Protein AF-A0A843DQY9-F1 (afdb_monomer_lite)

Secondary structure (DSSP, 8-state):
-GGGT--HHHHHHHSTTGGG-------TTTT--HHHHHHHHHHHHHTTS---PPPTTEEEEE---TT-TTHHHHHHHHHHHHHHTTPEEEEEETSS--GGGGGGGGG-SEEEE-SGGGHHHHHHHHHHHT--EE-S--BHHHHHHHHHHHHHHHTT--HHHHHHHHHHHHHHHHHHHGGGGGGTT-EEEE---SSTTHHHHHHHHHHHHTPEE-TTSEEEPPPSS--BHHHHHHHHHHHHHHHHT-

pLDDT: mean 92.78, std 7.83, range [55.19, 98.81]

Sequence (246 aa):
PETIGDDTEGVCAAHPASERIVYIPASGFLGGSSQAGENTALVRLSTLAEPKEPIPRTAALIGEKNLESEVEENYAEVCRLLDRLGIKVILRFCRNIEAAEIARLGEAAFFIIRDERVEEAGITIANRFGRPYVSAFPTGLSGCISFLQEAGKACGIPEEGIAKAVFAEEEYQREQLAPFAELAGTSVALGFEPFAGCHAVAREAMERIGISESADGIPVKLPFYLPVGAAGVLKMLYLWRREKRR

Radius of gyration: 21.16 Å; chains: 1; bounding box: 61×28×57 Å

Foldseek 3Di:
DVVVPDPVVVVLCPDPVVVPDQDQDDDPPPPDDPLNSQLSVLLSLLVLADADAADAQEEEEPDQDPPDPCSVVLVVLQQVLSVLLPHYYQYDRPPPDDSNSSNCNNHHQEYEYAEPSNQNSRVVSCVNNVAYYHRHFQFAAVSSLVSLVRSCVSSVHDPVSSVSSSVVSVVVLLVLLVVLLVQAPFEEEEDDDLDPCLVVNVVVSCVSNHYHYDPPGQYAYGDNHRQGHSSRSSVRSVRVVVSVVD

Structure (mmCIF, N/CA/C/O backbone):
data_AF-A0A843DQY9-F1
#
_entry.id   AF-A0A843DQY9-F1
#
loop_
_atom_site.group_PDB
_atom_site.id
_atom_site.type_symbol
_atom_site.label_atom_id
_atom_site.label_alt_id
_atom_site.label_comp_id
_atom_site.label_asym_id
_atom_site.label_entity_id
_atom_site.label_seq_id
_atom_site.pdbx_PDB_ins_code
_atom_site.Cartn_x
_atom_site.Cartn_y
_atom_site.Cartn_z
_atom_site.occupancy
_atom_site.B_iso_or_equiv
_atom_site.auth_seq_id
_atom_site.auth_comp_id
_atom_site.auth_asym_id
_atom_site.auth_atom_id
_atom_site.pdbx_PDB_model_num
ATOM 1 N N . PRO A 1 1 ? 32.421 -7.464 1.762 1.00 62.00 1 PRO A N 1
ATOM 2 C CA . PRO A 1 1 ? 32.976 -7.089 0.439 1.00 62.00 1 PRO A CA 1
ATOM 3 C C . PRO A 1 1 ? 33.704 -5.738 0.481 1.00 62.00 1 PRO A C 1
ATOM 5 O O . PRO A 1 1 ? 34.912 -5.705 0.297 1.00 62.00 1 PRO A O 1
ATOM 8 N N . GLU A 1 2 ? 33.022 -4.644 0.833 1.00 67.00 2 GLU A N 1
ATOM 9 C CA . GLU A 1 2 ? 33.629 -3.300 0.788 1.00 67.00 2 GLU A CA 1
ATOM 10 C C . GLU A 1 2 ? 34.810 -3.115 1.757 1.00 67.00 2 GLU A C 1
ATOM 12 O O . GLU A 1 2 ? 35.832 -2.550 1.385 1.00 67.00 2 GLU A O 1
ATOM 17 N N . THR A 1 3 ? 34.732 -3.653 2.980 1.00 74.88 3 THR A N 1
ATOM 18 C CA . THR A 1 3 ? 35.814 -3.545 3.983 1.00 74.88 3 THR A CA 1
ATOM 19 C C . THR A 1 3 ? 37.098 -4.279 3.580 1.00 74.88 3 THR A C 1
ATOM 21 O O . THR A 1 3 ? 38.167 -3.969 4.094 1.00 74.88 3 THR A O 1
ATOM 24 N N . ILE A 1 4 ? 36.996 -5.257 2.677 1.00 83.31 4 ILE A N 1
ATOM 25 C CA . ILE A 1 4 ? 38.135 -6.036 2.170 1.00 83.31 4 ILE A CA 1
ATOM 26 C C . ILE A 1 4 ? 38.579 -5.584 0.769 1.00 83.31 4 ILE A C 1
ATOM 28 O O . ILE A 1 4 ? 39.545 -6.128 0.245 1.00 83.31 4 ILE A O 1
ATOM 32 N N . GLY A 1 5 ? 37.932 -4.553 0.205 1.00 82.00 5 GLY A N 1
ATOM 33 C CA . GLY A 1 5 ? 38.302 -3.946 -1.076 1.00 82.00 5 GLY A CA 1
ATOM 34 C C . GLY A 1 5 ? 37.791 -4.677 -2.319 1.00 82.00 5 GLY A C 1
ATOM 35 O O . GLY A 1 5 ? 38.305 -4.426 -3.406 1.00 82.00 5 GLY A O 1
ATOM 36 N N . ASP A 1 6 ? 36.803 -5.567 -2.180 1.00 86.88 6 ASP A N 1
ATOM 37 C CA . ASP A 1 6 ? 36.231 -6.280 -3.325 1.00 86.88 6 ASP A CA 1
ATOM 38 C C . ASP A 1 6 ? 35.435 -5.324 -4.223 1.00 86.88 6 ASP A C 1
ATOM 40 O O . ASP A 1 6 ? 34.439 -4.737 -3.791 1.00 86.88 6 ASP A O 1
ATOM 44 N N . ASP A 1 7 ? 35.813 -5.240 -5.499 1.00 88.88 7 ASP A N 1
ATOM 45 C CA . ASP A 1 7 ? 35.023 -4.579 -6.540 1.00 88.88 7 ASP A CA 1
ATOM 46 C C . ASP A 1 7 ? 33.920 -5.519 -7.052 1.00 88.88 7 ASP A C 1
ATOM 48 O O . ASP A 1 7 ? 34.006 -6.128 -8.122 1.00 88.88 7 ASP A O 1
ATOM 52 N N . THR A 1 8 ? 32.871 -5.693 -6.247 1.00 90.12 8 THR A N 1
ATOM 53 C CA . THR A 1 8 ? 31.758 -6.583 -6.603 1.00 90.12 8 THR A CA 1
ATOM 54 C C . THR A 1 8 ? 30.985 -6.098 -7.825 1.00 90.12 8 THR A C 1
ATOM 56 O O . THR A 1 8 ? 30.450 -6.926 -8.561 1.00 90.12 8 THR A O 1
ATOM 59 N N . GLU A 1 9 ? 30.939 -4.786 -8.066 1.00 90.44 9 GLU A N 1
ATOM 60 C CA . GLU A 1 9 ? 30.312 -4.213 -9.260 1.00 90.44 9 GLU A CA 1
ATOM 61 C C . GLU A 1 9 ? 31.090 -4.605 -10.519 1.00 90.44 9 GLU A C 1
ATOM 63 O O . GLU A 1 9 ? 30.509 -5.171 -11.448 1.00 90.44 9 GLU A O 1
ATOM 68 N N . GLY A 1 10 ? 32.411 -4.400 -10.520 1.00 92.31 10 GLY A N 1
ATOM 69 C CA . GLY A 1 10 ? 33.295 -4.796 -11.613 1.00 92.31 10 GLY A CA 1
ATOM 70 C C . GLY A 1 10 ? 33.268 -6.300 -11.881 1.00 92.31 10 GLY A C 1
ATOM 71 O O . GLY A 1 10 ? 33.207 -6.720 -13.038 1.00 92.31 10 GLY A O 1
ATOM 72 N N . VAL A 1 11 ? 33.217 -7.126 -10.829 1.00 93.06 11 VAL A N 1
ATOM 73 C CA . VAL A 1 11 ? 33.070 -8.586 -10.967 1.00 93.06 11 VAL A CA 1
ATOM 74 C C . VAL A 1 11 ? 31.742 -8.953 -11.636 1.00 93.06 11 VAL A C 1
ATOM 76 O O . VAL A 1 11 ? 31.729 -9.790 -12.540 1.00 93.06 11 VAL A O 1
ATOM 79 N N . CYS A 1 12 ? 30.632 -8.323 -11.239 1.00 93.25 12 CYS A N 1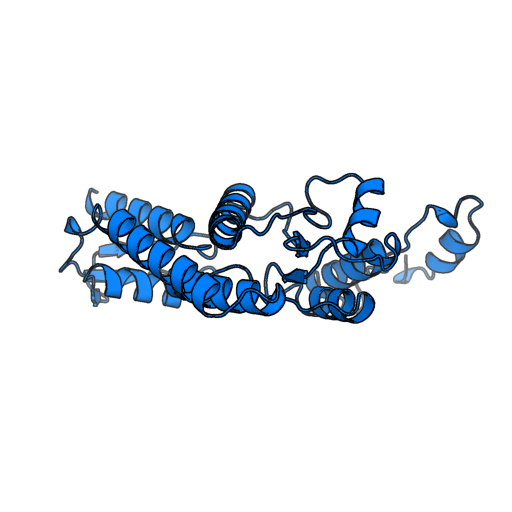
ATOM 80 C CA . CYS A 1 12 ? 29.328 -8.553 -11.867 1.00 93.25 12 CYS A CA 1
ATOM 81 C C . CYS A 1 12 ? 29.324 -8.113 -13.338 1.00 93.25 12 CYS A C 1
ATOM 83 O O . CYS A 1 12 ? 28.828 -8.844 -14.194 1.00 93.25 12 CYS A O 1
ATOM 85 N N . ALA A 1 13 ? 29.908 -6.952 -13.640 1.00 92.25 13 ALA A N 1
ATOM 86 C CA . ALA A 1 13 ? 29.969 -6.400 -14.990 1.00 92.25 13 ALA A CA 1
ATOM 87 C C . ALA A 1 13 ? 30.836 -7.243 -15.943 1.00 92.25 13 ALA A C 1
ATOM 89 O O . ALA A 1 13 ? 30.492 -7.397 -17.115 1.00 92.25 13 ALA A O 1
ATOM 90 N N . ALA A 1 14 ? 31.934 -7.819 -15.443 1.00 94.81 14 ALA A N 1
ATOM 91 C CA . ALA A 1 14 ? 32.834 -8.674 -16.217 1.00 94.81 14 ALA A CA 1
ATOM 92 C C . ALA A 1 14 ? 32.320 -10.115 -16.400 1.00 94.81 14 ALA A C 1
ATOM 94 O O . ALA A 1 14 ? 32.905 -10.886 -17.165 1.00 94.81 14 ALA A O 1
ATOM 95 N N . HIS A 1 15 ? 31.253 -10.509 -15.699 1.00 95.50 15 HIS A N 1
ATOM 96 C CA . HIS A 1 15 ? 30.724 -11.865 -15.780 1.00 95.50 15 HIS A CA 1
ATOM 97 C C . HIS A 1 15 ? 30.098 -12.135 -17.166 1.00 95.50 15 HIS A C 1
ATOM 99 O O . HIS A 1 15 ? 29.358 -11.289 -17.666 1.00 95.50 15 HIS A O 1
ATOM 105 N N . PRO A 1 16 ? 30.279 -13.328 -17.775 1.00 95.19 16 PRO A N 1
ATOM 106 C CA . PRO A 1 16 ? 29.708 -13.657 -19.093 1.00 95.19 16 PRO A CA 1
ATOM 107 C C . PRO A 1 16 ? 28.175 -13.615 -19.205 1.00 95.19 16 PRO A C 1
ATOM 109 O O . PRO A 1 16 ? 27.649 -13.770 -20.299 1.00 95.19 16 PRO A O 1
ATOM 112 N N . ALA A 1 17 ? 27.480 -13.476 -18.076 1.00 92.19 17 ALA A N 1
ATOM 113 C CA . ALA A 1 17 ? 26.023 -13.387 -17.975 1.00 92.19 17 ALA A CA 1
ATOM 114 C C . ALA A 1 17 ? 25.590 -12.075 -17.295 1.00 92.19 17 ALA A C 1
ATOM 116 O O . ALA A 1 17 ? 24.602 -12.054 -16.558 1.00 92.19 17 ALA A O 1
ATOM 117 N N . SER A 1 18 ? 26.385 -11.010 -17.441 1.00 90.62 18 SER A N 1
ATOM 118 C CA . SER A 1 18 ? 26.163 -9.716 -16.786 1.00 90.62 18 SER A CA 1
ATOM 119 C C . SER A 1 18 ? 24.798 -9.109 -17.115 1.00 90.62 18 SER A C 1
ATOM 121 O O . SER A 1 18 ? 24.209 -8.443 -16.271 1.00 90.62 18 SER A O 1
ATOM 123 N N . GLU A 1 19 ? 24.215 -9.437 -18.270 1.00 84.69 19 GLU A N 1
ATOM 124 C CA . GLU A 1 19 ? 22.863 -9.035 -18.667 1.00 84.69 19 GLU A CA 1
ATOM 125 C C . GLU A 1 19 ? 21.745 -9.640 -17.799 1.00 84.69 19 GLU A C 1
ATOM 127 O O . GLU A 1 19 ? 20.602 -9.189 -17.855 1.00 84.69 19 GLU A O 1
ATOM 132 N N . ARG A 1 20 ? 22.059 -10.661 -16.993 1.00 85.25 20 ARG A N 1
ATOM 133 C CA . ARG A 1 20 ? 21.130 -11.322 -16.059 1.00 85.25 20 ARG A CA 1
ATOM 134 C C . ARG A 1 20 ? 21.450 -11.031 -14.596 1.00 85.25 20 ARG A C 1
ATOM 136 O O . ARG A 1 20 ? 20.823 -11.613 -13.712 1.00 85.25 20 ARG A O 1
ATOM 143 N N . ILE A 1 21 ? 22.438 -10.180 -14.331 1.00 90.94 21 ILE A N 1
ATOM 144 C CA . ILE A 1 21 ? 22.909 -9.877 -12.982 1.00 90.94 21 ILE A CA 1
ATOM 145 C C . ILE A 1 21 ? 22.480 -8.460 -12.622 1.00 90.94 21 ILE A C 1
ATOM 147 O O . ILE A 1 21 ? 22.868 -7.490 -13.266 1.00 90.94 21 ILE A O 1
ATOM 151 N N . VAL A 1 22 ? 21.707 -8.337 -11.544 1.00 90.88 22 VAL A N 1
ATOM 152 C CA . VAL A 1 22 ? 21.405 -7.043 -10.930 1.00 90.88 22 VAL A CA 1
ATOM 153 C C . VAL A 1 22 ? 22.312 -6.872 -9.724 1.00 90.88 22 VAL A C 1
ATOM 155 O O . VAL A 1 22 ? 22.144 -7.544 -8.706 1.00 90.88 22 VAL A O 1
ATOM 158 N N . TYR A 1 23 ? 23.277 -5.965 -9.839 1.00 90.94 23 TYR A N 1
ATOM 159 C CA . TYR A 1 23 ? 24.104 -5.568 -8.709 1.00 90.94 23 TYR A CA 1
ATOM 160 C C . TYR A 1 23 ? 23.329 -4.616 -7.789 1.00 90.94 23 TYR A C 1
ATOM 162 O O . TYR A 1 23 ? 22.819 -3.578 -8.222 1.00 90.94 23 TYR A O 1
ATOM 170 N N . ILE A 1 24 ? 23.250 -4.970 -6.506 1.00 89.62 24 ILE A N 1
ATOM 171 C CA . ILE A 1 24 ? 22.621 -4.157 -5.463 1.00 89.62 24 ILE A CA 1
ATOM 172 C C . ILE A 1 24 ? 23.692 -3.846 -4.415 1.00 89.62 24 ILE A C 1
ATOM 174 O O . ILE A 1 24 ? 24.077 -4.747 -3.666 1.00 89.62 24 ILE A O 1
ATOM 178 N N . PRO A 1 25 ? 24.185 -2.598 -4.342 1.00 83.12 25 PRO A N 1
ATOM 179 C CA . PRO A 1 25 ? 25.116 -2.224 -3.293 1.00 83.12 25 PRO A CA 1
ATOM 180 C C . PRO A 1 25 ? 24.375 -2.202 -1.954 1.00 83.12 25 PRO A C 1
ATOM 182 O O . PRO A 1 25 ? 23.362 -1.521 -1.798 1.00 83.12 25 PRO A O 1
ATOM 185 N N . ALA A 1 26 ? 24.869 -2.966 -0.984 1.00 73.75 26 ALA A N 1
ATOM 186 C CA . ALA A 1 26 ? 24.326 -3.001 0.367 1.00 73.75 26 ALA A CA 1
ATOM 187 C C . ALA A 1 26 ? 25.480 -3.088 1.373 1.00 73.75 26 ALA A C 1
ATOM 189 O O . ALA A 1 26 ? 26.018 -4.165 1.638 1.00 73.75 26 ALA A O 1
ATOM 190 N N . SER A 1 27 ? 25.865 -1.942 1.935 1.00 68.69 27 SER A N 1
ATOM 191 C CA . SER A 1 27 ? 26.888 -1.866 2.978 1.00 68.69 27 SER A CA 1
ATOM 192 C C . SER A 1 27 ? 26.249 -1.736 4.350 1.00 68.69 27 SER A C 1
ATOM 194 O O . SER A 1 27 ? 25.629 -0.722 4.663 1.00 68.69 27 SER A O 1
ATOM 196 N N . GLY A 1 28 ? 26.429 -2.750 5.195 1.00 66.38 28 GLY A N 1
ATOM 197 C CA . GLY A 1 28 ? 26.005 -2.689 6.596 1.00 66.38 28 GLY A CA 1
ATOM 198 C C . GLY A 1 28 ? 26.965 -1.914 7.508 1.00 66.38 28 GLY A C 1
ATOM 199 O O . GLY A 1 28 ? 26.638 -1.697 8.670 1.00 66.38 28 GLY A O 1
ATOM 200 N N . PHE A 1 29 ? 28.153 -1.528 7.022 1.00 62.38 29 PHE A N 1
ATOM 201 C CA . PHE A 1 29 ? 29.234 -0.987 7.860 1.00 62.38 29 PHE A CA 1
ATOM 202 C C . PHE A 1 29 ? 29.478 0.519 7.662 1.00 62.38 29 PHE A C 1
ATOM 204 O O . PHE A 1 29 ? 29.857 1.203 8.607 1.00 62.38 29 PHE A O 1
ATOM 211 N N . LEU A 1 30 ? 29.220 1.064 6.467 1.00 55.19 30 LEU A N 1
ATOM 212 C CA . LEU A 1 30 ? 29.473 2.474 6.128 1.00 55.19 30 LEU A CA 1
ATOM 213 C C . LEU A 1 30 ? 28.210 3.354 6.211 1.00 55.19 30 LEU A C 1
ATOM 215 O O . LEU A 1 30 ? 27.944 4.164 5.330 1.00 55.19 30 LEU A O 1
ATOM 219 N N . GLY A 1 31 ? 27.414 3.198 7.274 1.00 56.28 31 GLY A N 1
ATOM 220 C CA . GLY A 1 31 ? 26.280 4.093 7.559 1.00 56.28 31 GLY A CA 1
ATOM 221 C C . GLY A 1 31 ? 25.001 3.840 6.750 1.00 56.28 31 GLY A C 1
ATOM 222 O O . GLY A 1 31 ? 24.059 4.624 6.849 1.00 56.28 31 GLY A O 1
ATOM 223 N N . GLY A 1 32 ? 24.927 2.746 5.987 1.00 61.78 32 GLY A N 1
ATOM 224 C CA . GLY A 1 32 ? 23.693 2.318 5.331 1.00 61.78 32 GLY A CA 1
ATOM 225 C C . GLY A 1 32 ? 22.678 1.796 6.349 1.00 61.78 32 GLY A C 1
ATOM 226 O O . GLY A 1 32 ? 22.937 0.826 7.059 1.00 61.78 32 GLY A O 1
ATOM 227 N N . SER A 1 33 ? 21.505 2.424 6.431 1.00 80.12 33 SER A N 1
ATOM 228 C CA . SER A 1 33 ? 20.383 1.874 7.194 1.00 80.12 33 SER A CA 1
ATOM 229 C C . SER A 1 33 ? 19.727 0.724 6.417 1.00 80.12 33 SER A C 1
ATOM 231 O O . SER A 1 33 ? 19.801 0.663 5.189 1.00 80.12 33 SER A O 1
ATOM 233 N N . SER A 1 34 ? 19.012 -0.170 7.111 1.00 83.25 34 SER A N 1
ATOM 234 C CA . SER A 1 34 ? 18.173 -1.190 6.448 1.00 83.25 34 SER A CA 1
ATOM 235 C C . SER A 1 34 ? 17.207 -0.560 5.434 1.00 83.25 34 SER A C 1
ATOM 237 O O . SER A 1 34 ? 16.945 -1.140 4.388 1.00 83.25 34 SER A O 1
ATOM 239 N N . GLN A 1 35 ? 16.732 0.658 5.711 1.00 87.25 35 GLN A N 1
ATOM 240 C CA . GLN A 1 35 ? 15.884 1.428 4.806 1.00 87.25 35 GLN A CA 1
ATOM 241 C C . GLN A 1 35 ? 16.622 1.840 3.525 1.00 87.25 35 GLN A C 1
ATOM 243 O O . GLN A 1 35 ? 16.071 1.700 2.437 1.00 87.25 35 GLN A O 1
ATOM 248 N N . ALA A 1 36 ? 17.867 2.313 3.623 1.00 87.50 36 ALA A N 1
ATOM 249 C CA . ALA A 1 36 ? 18.664 2.676 2.449 1.00 87.50 36 ALA A CA 1
ATOM 250 C C . ALA A 1 36 ? 18.930 1.458 1.547 1.00 87.50 36 ALA A C 1
ATOM 252 O O . ALA A 1 36 ? 18.840 1.556 0.322 1.00 87.50 36 ALA A O 1
ATOM 253 N N . GLY A 1 37 ? 19.191 0.294 2.153 1.00 89.06 37 GLY A N 1
ATOM 254 C CA . GLY A 1 37 ? 19.335 -0.971 1.428 1.00 89.06 37 GLY A CA 1
ATOM 255 C C . GLY A 1 37 ? 18.055 -1.384 0.694 1.00 89.06 37 GLY A C 1
ATOM 256 O O . GLY A 1 37 ? 18.110 -1.724 -0.485 1.00 89.06 37 GLY A O 1
ATOM 257 N N . GLU A 1 38 ? 16.897 -1.294 1.357 1.00 89.88 38 GLU A N 1
ATOM 258 C CA . GLU A 1 38 ? 15.586 -1.576 0.749 1.00 89.88 38 GLU A CA 1
ATOM 259 C C . GLU A 1 38 ? 15.289 -0.646 -0.437 1.00 89.88 38 GLU A C 1
ATOM 261 O O . GLU A 1 38 ? 14.934 -1.121 -1.517 1.00 89.88 38 GLU A O 1
ATOM 266 N N . ASN A 1 39 ? 15.492 0.666 -0.273 1.00 92.81 39 ASN A N 1
ATOM 267 C CA . ASN A 1 39 ? 15.268 1.634 -1.349 1.00 92.81 39 ASN A CA 1
ATOM 268 C C . ASN A 1 39 ? 16.204 1.381 -2.539 1.00 92.81 39 ASN A C 1
ATOM 270 O O . ASN A 1 39 ? 15.759 1.332 -3.687 1.00 92.81 39 ASN A O 1
ATOM 274 N N . THR A 1 40 ? 17.487 1.133 -2.267 1.00 92.62 40 THR A N 1
ATOM 275 C CA . THR A 1 40 ? 18.479 0.808 -3.302 1.00 92.62 40 THR A CA 1
ATOM 276 C C . THR A 1 40 ? 18.091 -0.456 -4.065 1.00 92.62 40 THR A C 1
ATOM 278 O O . THR A 1 40 ? 18.142 -0.472 -5.296 1.00 92.62 40 THR A O 1
ATOM 281 N N . ALA A 1 41 ? 17.660 -1.505 -3.358 1.00 93.00 41 ALA A N 1
ATOM 282 C CA . ALA A 1 41 ? 17.229 -2.754 -3.972 1.00 93.00 41 ALA A CA 1
ATOM 283 C C . ALA A 1 41 ? 16.019 -2.552 -4.893 1.00 93.00 41 ALA A C 1
ATOM 285 O O . ALA A 1 41 ? 16.048 -3.010 -6.034 1.00 93.00 41 ALA A O 1
ATOM 286 N N . LEU A 1 42 ? 14.991 -1.824 -4.444 1.00 95.50 42 LEU A N 1
ATOM 287 C CA . LEU A 1 42 ? 13.804 -1.528 -5.252 1.00 95.50 42 LEU A CA 1
ATOM 288 C C . LEU A 1 42 ? 14.161 -0.742 -6.521 1.00 95.50 42 LEU A C 1
ATOM 290 O O . LEU A 1 42 ? 13.737 -1.117 -7.616 1.00 95.50 42 LEU A O 1
ATOM 294 N N . VAL A 1 43 ? 14.980 0.308 -6.402 1.00 96.25 43 VAL A N 1
ATOM 295 C CA . VAL A 1 43 ? 15.409 1.114 -7.557 1.00 96.25 43 VAL A CA 1
ATOM 296 C C . VAL A 1 43 ? 16.213 0.268 -8.545 1.00 96.25 43 VAL A C 1
ATOM 298 O O . VAL A 1 43 ? 15.927 0.305 -9.743 1.00 96.25 43 VAL A O 1
ATOM 301 N N . ARG A 1 44 ? 17.171 -0.539 -8.066 1.00 94.69 44 ARG A N 1
ATOM 302 C CA . ARG A 1 44 ? 17.987 -1.419 -8.919 1.00 94.69 44 ARG A CA 1
ATOM 303 C C . ARG A 1 44 ? 17.158 -2.509 -9.587 1.00 94.69 44 ARG A C 1
ATOM 305 O O . ARG A 1 44 ? 17.286 -2.702 -10.786 1.00 94.69 44 ARG A O 1
ATOM 312 N N . LEU A 1 45 ? 16.260 -3.173 -8.866 1.00 95.12 45 LEU A N 1
ATOM 313 C CA . LEU A 1 45 ? 15.377 -4.181 -9.459 1.00 95.12 45 LEU A CA 1
ATOM 314 C C . LEU A 1 45 ? 14.440 -3.573 -10.504 1.00 95.12 45 LEU A C 1
ATOM 316 O O . LEU A 1 45 ? 14.128 -4.230 -11.495 1.00 95.12 45 LEU A O 1
ATO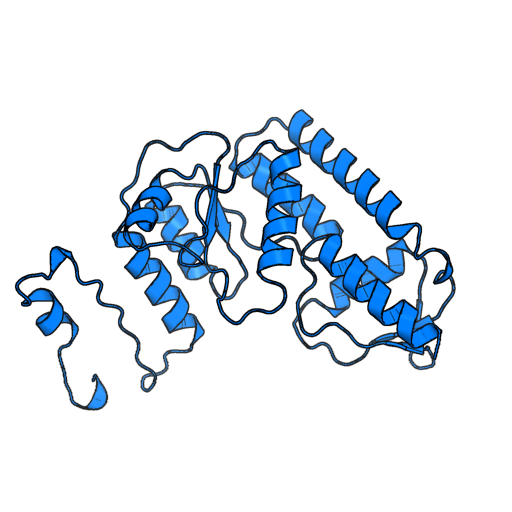M 320 N N . SER A 1 46 ? 14.037 -2.307 -10.339 1.00 95.94 46 SER A N 1
ATOM 321 C CA . SER A 1 46 ? 13.172 -1.647 -11.317 1.00 95.94 46 SER A CA 1
ATOM 322 C C . SER A 1 46 ? 13.824 -1.555 -12.699 1.00 95.94 46 SER A C 1
ATOM 324 O O . SER A 1 46 ? 13.101 -1.500 -13.692 1.00 95.94 46 SER A O 1
ATOM 326 N N . THR A 1 47 ? 15.165 -1.576 -12.804 1.00 93.69 47 THR A N 1
ATOM 327 C CA . THR A 1 47 ? 15.881 -1.491 -14.092 1.00 93.69 47 THR A CA 1
ATOM 328 C C . THR A 1 47 ? 15.663 -2.708 -14.985 1.00 93.69 47 THR A C 1
ATOM 330 O O . THR A 1 47 ? 15.969 -2.640 -16.166 1.00 93.69 47 THR A O 1
ATOM 333 N N . LEU A 1 48 ? 15.085 -3.792 -14.457 1.00 94.00 48 LEU A N 1
ATOM 334 C CA . LEU A 1 48 ? 14.623 -4.941 -15.243 1.00 94.00 48 LEU A CA 1
ATOM 335 C C . LEU A 1 48 ? 13.331 -4.663 -16.031 1.00 94.00 48 LEU A C 1
ATOM 337 O O . LEU A 1 48 ? 12.878 -5.508 -16.802 1.00 94.00 48 LEU A O 1
ATOM 341 N N . ALA A 1 49 ? 12.715 -3.499 -15.829 1.00 95.94 49 ALA A N 1
ATOM 342 C CA . ALA A 1 49 ? 11.543 -3.047 -16.557 1.00 95.94 49 ALA A CA 1
ATOM 343 C C . ALA A 1 49 ? 11.846 -1.781 -17.356 1.00 95.94 49 ALA A C 1
ATOM 345 O O . ALA A 1 49 ? 12.531 -0.881 -16.867 1.00 95.94 49 ALA A O 1
ATOM 346 N N . GLU A 1 50 ? 11.264 -1.693 -18.548 1.00 95.88 50 GLU A N 1
ATOM 347 C CA . GLU A 1 50 ? 11.326 -0.520 -19.422 1.00 95.88 50 GLU A CA 1
ATOM 348 C C . GLU A 1 50 ? 9.983 0.221 -19.440 1.00 95.88 50 GLU A C 1
ATOM 350 O O . GLU A 1 50 ? 8.938 -0.424 -19.275 1.00 95.88 50 GLU A O 1
ATOM 355 N N . PRO A 1 51 ? 9.969 1.552 -19.645 1.00 95.69 51 PRO A N 1
ATOM 356 C CA . PRO A 1 51 ? 8.733 2.293 -19.855 1.00 95.69 51 PRO A CA 1
ATOM 357 C C . PRO A 1 51 ? 7.917 1.722 -21.019 1.00 95.69 51 PRO A C 1
ATOM 359 O O . PRO A 1 51 ? 8.429 1.521 -22.120 1.00 95.69 51 PRO A O 1
ATOM 362 N N . LYS A 1 52 ? 6.629 1.472 -20.771 1.00 95.56 52 LYS A N 1
ATOM 363 C CA . LYS A 1 52 ? 5.656 1.004 -21.763 1.00 95.56 52 LYS A CA 1
ATOM 364 C C . LYS A 1 52 ? 4.429 1.916 -21.756 1.00 95.56 52 LYS A C 1
ATOM 366 O O . LYS A 1 52 ? 4.239 2.741 -20.854 1.00 95.56 52 LYS A O 1
ATOM 371 N N . GLU A 1 53 ? 3.588 1.756 -22.775 1.00 96.50 53 GLU A N 1
ATOM 372 C CA . GLU A 1 53 ? 2.253 2.352 -22.770 1.00 96.50 53 GLU A CA 1
ATOM 373 C C . GLU A 1 53 ? 1.470 1.794 -21.568 1.00 96.50 53 GLU A C 1
ATOM 375 O O . GLU A 1 53 ? 1.454 0.572 -21.373 1.00 96.50 53 GLU A O 1
ATOM 380 N N . PRO A 1 54 ? 0.871 2.651 -20.723 1.00 97.19 54 PRO A N 1
ATOM 381 C CA . PRO A 1 54 ? 0.230 2.195 -19.508 1.00 97.19 54 PRO A CA 1
ATOM 382 C C . PRO A 1 54 ? -1.090 1.517 -19.864 1.00 97.19 54 PRO A C 1
ATOM 384 O O . PRO A 1 54 ? -1.864 2.006 -20.688 1.00 97.19 54 PRO A O 1
ATOM 387 N N . ILE A 1 55 ? -1.404 0.425 -19.182 1.00 97.94 55 ILE A N 1
ATOM 388 C CA . ILE A 1 55 ? -2.730 -0.171 -19.265 1.00 97.94 55 ILE A CA 1
ATOM 389 C C . ILE A 1 55 ? -3.668 0.705 -18.423 1.00 97.94 55 ILE A C 1
ATOM 391 O O . ILE A 1 55 ? -3.448 0.832 -17.213 1.00 97.94 55 ILE A O 1
ATOM 395 N N . PRO A 1 56 ? -4.719 1.316 -19.003 1.00 97.00 56 PRO A N 1
ATOM 396 C CA . PRO A 1 56 ? -5.636 2.158 -18.244 1.00 97.00 56 PRO A CA 1
ATOM 397 C C . PRO A 1 56 ? -6.241 1.410 -17.055 1.00 97.00 56 PRO A C 1
ATOM 399 O O . PRO A 1 56 ? -6.507 0.212 -17.141 1.00 97.00 56 PRO A O 1
ATOM 402 N N . ARG A 1 57 ? -6.511 2.132 -15.961 1.00 97.50 57 ARG A N 1
ATOM 403 C CA . ARG A 1 57 ? -7.100 1.564 -14.735 1.00 97.50 57 ARG A CA 1
ATOM 404 C C . ARG A 1 57 ? -6.271 0.436 -14.121 1.00 97.50 57 ARG A C 1
ATOM 406 O O . ARG A 1 57 ? -6.820 -0.536 -13.604 1.00 97.50 57 ARG A O 1
ATOM 413 N N . THR A 1 58 ? -4.947 0.573 -14.144 1.00 98.62 58 THR A N 1
ATOM 414 C CA . THR A 1 58 ? -4.046 -0.362 -13.467 1.00 98.62 58 THR A CA 1
ATOM 415 C C . THR A 1 58 ? -3.077 0.334 -12.528 1.00 98.62 58 THR A C 1
ATOM 417 O O . THR A 1 58 ? -2.669 1.469 -12.769 1.00 98.62 58 THR A O 1
ATOM 420 N N . ALA A 1 59 ? -2.694 -0.366 -11.465 1.00 98.62 59 ALA A N 1
ATOM 421 C CA . ALA A 1 59 ? -1.690 0.083 -10.513 1.00 98.62 59 ALA A CA 1
ATOM 422 C C . ALA A 1 59 ? -0.641 -1.006 -10.263 1.00 98.62 59 ALA A C 1
ATOM 424 O O . ALA A 1 59 ? -0.933 -2.202 -10.371 1.00 98.62 59 ALA A O 1
ATOM 425 N N . ALA A 1 60 ? 0.561 -0.597 -9.870 1.00 98.44 60 ALA A N 1
ATOM 426 C CA . ALA A 1 60 ? 1.545 -1.486 -9.259 1.00 98.44 60 ALA A CA 1
ATOM 427 C C . ALA A 1 60 ? 1.853 -1.024 -7.829 1.00 98.44 60 ALA A C 1
ATOM 429 O O . ALA A 1 60 ? 1.993 0.173 -7.572 1.00 98.44 60 ALA A O 1
ATOM 430 N N . LEU A 1 61 ? 1.946 -1.979 -6.903 1.00 98.25 61 LEU A N 1
ATOM 431 C CA . LEU A 1 61 ? 2.305 -1.711 -5.509 1.00 98.25 61 LEU A CA 1
ATOM 432 C C . LEU A 1 61 ? 3.820 -1.772 -5.359 1.00 98.25 61 LEU A C 1
ATOM 434 O O . LEU A 1 61 ? 4.444 -2.678 -5.908 1.00 98.25 61 LEU A O 1
ATOM 438 N N . ILE A 1 62 ? 4.405 -0.840 -4.612 1.00 97.50 62 ILE A N 1
ATOM 439 C CA . ILE A 1 62 ? 5.849 -0.756 -4.387 1.00 97.50 62 ILE A CA 1
ATOM 440 C C . ILE A 1 62 ? 6.150 -0.938 -2.901 1.00 97.50 62 ILE A C 1
ATOM 442 O O . ILE A 1 62 ? 5.674 -0.175 -2.061 1.00 97.50 62 ILE A O 1
ATOM 446 N N . GLY A 1 63 ? 7.012 -1.914 -2.603 1.00 92.94 63 GLY A N 1
ATOM 447 C CA . GLY A 1 63 ? 7.665 -2.034 -1.299 1.00 92.94 63 GLY A CA 1
ATOM 448 C C . GLY A 1 63 ? 6.819 -2.677 -0.201 1.00 92.94 63 GLY A C 1
ATOM 449 O O . GLY A 1 63 ? 7.037 -2.398 0.977 1.00 92.94 63 GLY A O 1
ATOM 450 N N . GLU A 1 64 ? 5.881 -3.558 -0.559 1.00 92.62 64 GLU A N 1
ATOM 451 C CA . GLU A 1 64 ? 5.301 -4.483 0.419 1.00 92.62 64 GLU A CA 1
ATOM 452 C C . GLU A 1 64 ? 6.403 -5.364 1.028 1.00 92.62 64 GLU A C 1
ATOM 454 O O . GLU A 1 64 ? 7.251 -5.911 0.320 1.00 92.62 64 GLU A O 1
ATOM 459 N N . LYS A 1 65 ? 6.400 -5.517 2.354 1.00 83.44 65 LYS A N 1
ATOM 460 C CA . LYS A 1 65 ? 7.487 -6.186 3.083 1.00 83.44 65 LYS A CA 1
ATOM 461 C C . LYS A 1 65 ? 7.160 -7.662 3.289 1.00 83.44 65 LYS A C 1
ATOM 463 O O . LYS A 1 65 ? 6.053 -8.015 3.684 1.00 83.44 65 LYS A O 1
ATOM 468 N N . ASN A 1 66 ? 8.129 -8.553 3.066 1.00 79.06 66 ASN A N 1
ATOM 469 C CA . ASN A 1 66 ? 7.899 -10.001 3.191 1.00 79.06 66 ASN A CA 1
ATOM 470 C C . ASN A 1 66 ? 7.602 -10.468 4.625 1.00 79.06 66 ASN A C 1
ATOM 472 O O . ASN A 1 66 ? 6.806 -11.384 4.805 1.00 79.06 66 ASN A O 1
ATOM 476 N N . LEU A 1 67 ? 8.189 -9.806 5.624 1.00 80.50 67 LEU A N 1
ATOM 477 C CA . LEU A 1 67 ? 8.031 -10.123 7.050 1.00 80.50 67 LEU A CA 1
ATOM 478 C C . LEU A 1 67 ? 7.000 -9.232 7.764 1.00 80.50 67 LEU A C 1
ATOM 480 O O . LEU A 1 67 ? 6.968 -9.186 8.991 1.00 80.50 67 LEU A O 1
ATOM 484 N N . GLU A 1 68 ? 6.189 -8.488 7.012 1.00 81.81 68 GLU A N 1
ATOM 485 C CA . GLU A 1 68 ? 5.129 -7.657 7.577 1.00 81.81 68 GLU A CA 1
ATOM 486 C C . GLU A 1 68 ? 3.922 -8.502 8.010 1.00 81.81 68 GLU A C 1
ATOM 488 O O . GLU A 1 68 ? 3.476 -9.404 7.298 1.00 81.81 68 GLU A O 1
ATOM 493 N N . SER A 1 69 ? 3.383 -8.180 9.187 1.00 82.06 69 SER A N 1
ATOM 494 C CA . SER A 1 69 ? 2.111 -8.714 9.672 1.00 82.06 69 SER A CA 1
ATOM 495 C C . SER A 1 69 ? 0.956 -8.232 8.796 1.00 82.06 69 SER A C 1
ATOM 497 O O . SER A 1 69 ? 0.933 -7.072 8.395 1.00 82.06 69 SER A O 1
ATOM 499 N N . GLU A 1 70 ? -0.048 -9.084 8.580 1.00 87.81 70 GLU A N 1
ATOM 500 C CA . GLU A 1 70 ? -1.295 -8.723 7.876 1.00 87.81 70 GLU A CA 1
ATOM 501 C C . GLU A 1 70 ? -1.104 -8.303 6.414 1.00 87.81 70 GLU A C 1
ATOM 503 O O . GLU A 1 70 ? -1.946 -7.641 5.826 1.00 87.81 70 GLU A O 1
ATOM 508 N N . VAL A 1 71 ? 0.028 -8.631 5.805 1.00 91.75 71 VAL A N 1
ATOM 509 C CA . VAL A 1 71 ? 0.370 -8.149 4.465 1.00 91.75 71 VAL A CA 1
ATOM 510 C C . VAL A 1 71 ? -0.605 -8.615 3.373 1.00 91.75 71 VAL A C 1
ATOM 512 O O . VAL A 1 71 ? -0.864 -7.870 2.431 1.00 91.75 71 VAL A O 1
ATOM 515 N N . GLU A 1 72 ? -1.191 -9.810 3.489 1.00 93.81 72 GLU A N 1
ATOM 516 C CA . GLU A 1 72 ? -2.207 -10.273 2.531 1.00 93.81 72 GLU A CA 1
ATOM 517 C C . GLU A 1 72 ? -3.568 -9.619 2.794 1.00 93.81 72 GLU A C 1
ATOM 519 O O . GLU A 1 72 ? -4.276 -9.262 1.855 1.00 93.81 72 GLU A O 1
ATOM 524 N N . GLU A 1 73 ? -3.912 -9.387 4.058 1.00 94.75 73 GLU A N 1
ATOM 525 C CA . GLU A 1 73 ? -5.108 -8.661 4.475 1.00 94.75 73 GLU A CA 1
ATOM 526 C C . GLU A 1 73 ? -5.046 -7.185 4.051 1.00 94.75 73 GLU A C 1
ATOM 528 O O . GLU A 1 73 ? -6.018 -6.651 3.517 1.00 94.75 73 GLU A O 1
ATOM 533 N N . ASN A 1 74 ? -3.886 -6.544 4.208 1.00 95.06 74 ASN A N 1
ATOM 534 C CA . ASN A 1 74 ? -3.619 -5.181 3.756 1.00 95.06 74 ASN A CA 1
ATOM 535 C C . ASN A 1 74 ? -3.748 -5.090 2.231 1.00 95.06 74 ASN A C 1
ATOM 537 O O . ASN A 1 74 ? -4.391 -4.175 1.717 1.00 95.06 74 ASN A O 1
ATOM 541 N N . TYR A 1 75 ? -3.177 -6.055 1.504 1.00 96.69 75 TYR A N 1
ATOM 542 C CA . TYR A 1 75 ? -3.311 -6.138 0.051 1.00 96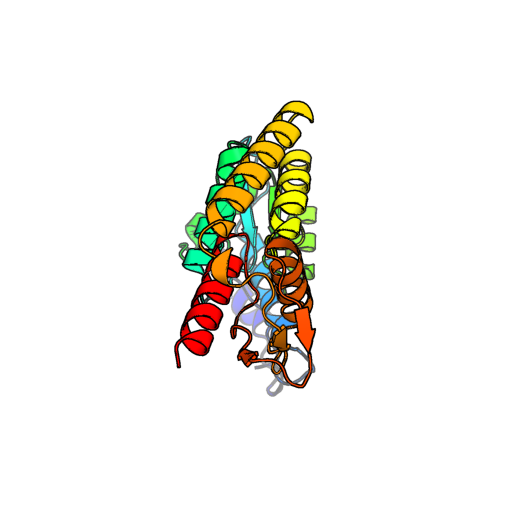.69 75 TYR A CA 1
ATOM 543 C C . TYR A 1 75 ? -4.773 -6.306 -0.385 1.00 96.69 75 TYR A C 1
ATOM 545 O O . TYR A 1 75 ? -5.228 -5.609 -1.297 1.00 96.69 75 TYR A O 1
ATOM 553 N N . ALA A 1 76 ? -5.520 -7.191 0.279 1.00 97.62 76 ALA A N 1
ATOM 554 C CA . ALA A 1 76 ? -6.936 -7.409 0.007 1.00 97.62 76 ALA A CA 1
ATOM 555 C C . ALA A 1 76 ? -7.765 -6.139 0.251 1.00 97.62 76 ALA A C 1
ATOM 557 O O . ALA A 1 76 ? -8.628 -5.811 -0.563 1.00 97.62 76 ALA A O 1
ATOM 558 N N . GLU A 1 77 ? -7.476 -5.390 1.317 1.00 98.31 77 GLU A N 1
ATOM 559 C CA . GLU A 1 77 ? -8.159 -4.129 1.617 1.00 98.31 77 GLU A CA 1
ATOM 560 C C . GLU A 1 77 ? -7.844 -3.038 0.584 1.00 98.31 77 GLU A C 1
ATOM 562 O O . GLU A 1 77 ? -8.752 -2.353 0.107 1.00 98.31 77 GLU A O 1
ATOM 567 N N . VAL A 1 78 ? -6.579 -2.913 0.167 1.00 98.50 78 VAL A N 1
ATOM 568 C CA . VAL A 1 78 ? -6.184 -1.999 -0.916 1.00 98.50 78 VAL A CA 1
ATOM 569 C C . VAL A 1 78 ? -6.906 -2.360 -2.213 1.00 98.50 78 VAL A C 1
ATOM 571 O O . VAL A 1 78 ? -7.468 -1.483 -2.867 1.00 98.50 78 VAL A O 1
ATOM 574 N N . CYS A 1 79 ? -6.954 -3.645 -2.569 1.00 98.62 79 CYS A N 1
ATOM 575 C CA . CYS A 1 79 ? -7.669 -4.107 -3.755 1.00 98.62 79 CYS A CA 1
ATOM 576 C C . CYS A 1 79 ? -9.175 -3.828 -3.663 1.00 98.62 79 CYS A C 1
ATOM 578 O O . CYS A 1 79 ? -9.736 -3.293 -4.613 1.00 98.62 79 CYS A O 1
ATOM 580 N N . ARG A 1 80 ? -9.815 -4.069 -2.510 1.00 98.62 80 ARG A N 1
ATOM 581 C CA . ARG A 1 80 ? -11.238 -3.762 -2.288 1.00 98.62 80 ARG A CA 1
ATOM 582 C C . ARG A 1 80 ? -11.552 -2.283 -2.523 1.00 98.62 80 ARG A C 1
ATOM 584 O O . ARG A 1 80 ? -12.583 -1.958 -3.112 1.00 98.62 80 ARG A O 1
ATOM 591 N N . LEU A 1 81 ? -10.684 -1.382 -2.061 1.00 98.75 81 LEU A N 1
ATOM 592 C CA . LEU A 1 81 ? -10.838 0.057 -2.286 1.00 98.75 81 LEU A CA 1
ATOM 593 C C . LEU A 1 81 ? -10.652 0.409 -3.768 1.00 98.75 81 LEU A C 1
ATOM 595 O O . LEU A 1 81 ? -11.492 1.098 -4.347 1.00 98.75 81 LEU A O 1
ATOM 599 N N . LEU A 1 82 ? -9.601 -0.104 -4.408 1.00 98.75 82 LEU A N 1
ATOM 600 C CA . LEU A 1 82 ? -9.336 0.122 -5.833 1.00 98.75 82 LEU A CA 1
ATOM 601 C C . LEU A 1 82 ? -10.443 -0.438 -6.742 1.00 98.75 82 LEU A C 1
ATOM 603 O O . LEU A 1 82 ? -10.787 0.194 -7.744 1.00 98.75 82 LEU A O 1
ATOM 607 N N . ASP A 1 83 ? -11.071 -1.551 -6.366 1.00 98.56 83 ASP A N 1
ATOM 608 C CA . ASP A 1 83 ? -12.198 -2.146 -7.090 1.00 98.56 83 ASP A CA 1
ATOM 609 C C . ASP A 1 83 ? -13.405 -1.197 -7.155 1.00 98.56 83 ASP A C 1
ATOM 611 O O . ASP A 1 83 ? -14.104 -1.162 -8.171 1.00 98.56 83 ASP A O 1
ATOM 615 N N . ARG A 1 84 ? -13.617 -0.337 -6.143 1.00 98.31 84 ARG A N 1
ATOM 616 C CA . ARG A 1 84 ? -14.669 0.705 -6.182 1.00 98.31 84 ARG A CA 1
ATOM 617 C C . ARG A 1 84 ? -14.446 1.732 -7.289 1.00 98.31 84 ARG A C 1
ATOM 619 O O . ARG A 1 84 ? -15.400 2.322 -7.790 1.00 98.31 84 ARG A O 1
ATOM 626 N N . LEU A 1 85 ? -13.187 1.937 -7.660 1.00 98.50 85 LEU A N 1
ATOM 627 C CA . LEU A 1 85 ? -12.755 2.804 -8.752 1.00 98.50 85 LEU A CA 1
ATOM 628 C C . LEU A 1 85 ? -12.598 2.027 -10.073 1.00 98.50 85 LEU A C 1
ATOM 630 O O . LEU A 1 85 ? -12.350 2.625 -11.124 1.00 98.50 85 LEU A O 1
ATOM 634 N N . GLY A 1 86 ? -12.762 0.700 -10.045 1.00 98.31 86 GLY A N 1
ATOM 635 C CA . GLY A 1 86 ? -12.503 -0.193 -11.169 1.00 98.31 86 GLY A CA 1
ATOM 636 C C . GLY A 1 86 ? -11.028 -0.228 -11.568 1.00 98.31 86 GLY A C 1
ATOM 637 O O . GLY A 1 86 ? -10.742 -0.314 -12.761 1.00 98.31 86 GLY A O 1
ATOM 638 N N . ILE A 1 87 ? -10.114 -0.083 -10.603 1.00 98.75 87 ILE A N 1
ATOM 639 C CA . ILE A 1 87 ? -8.660 -0.122 -10.797 1.00 98.75 87 ILE A CA 1
ATOM 640 C C . ILE A 1 87 ? -8.140 -1.505 -10.406 1.00 98.75 87 ILE A C 1
ATOM 642 O O . ILE A 1 87 ? -8.415 -1.986 -9.313 1.00 98.75 87 ILE A O 1
ATOM 646 N N . LYS A 1 88 ? -7.327 -2.121 -11.267 1.00 98.56 88 LYS A N 1
ATOM 647 C CA . LYS A 1 88 ? -6.715 -3.429 -11.012 1.00 98.56 88 LYS A CA 1
ATOM 648 C C . LYS A 1 88 ? -5.247 -3.301 -10.611 1.00 98.56 88 LYS A C 1
ATOM 650 O O . LYS A 1 88 ? -4.458 -2.688 -11.327 1.00 98.56 88 LYS A O 1
ATOM 655 N N . VAL A 1 89 ? -4.836 -3.973 -9.538 1.00 98.38 89 VAL A N 1
ATOM 656 C CA . VAL A 1 89 ? -3.405 -4.165 -9.259 1.00 98.38 89 VAL A CA 1
ATOM 657 C C . VAL A 1 89 ? -2.843 -5.227 -10.203 1.00 98.38 89 VAL A C 1
ATOM 659 O O . VAL A 1 89 ? -3.325 -6.359 -10.230 1.00 98.38 89 VAL A O 1
ATOM 662 N N . ILE A 1 90 ? -1.829 -4.868 -10.990 1.00 97.62 90 ILE A N 1
ATOM 663 C CA . ILE A 1 90 ? -1.213 -5.776 -11.970 1.00 97.62 90 ILE A CA 1
ATOM 664 C C . ILE A 1 90 ? 0.103 -6.384 -11.492 1.00 97.62 90 ILE A C 1
ATOM 666 O O . ILE A 1 90 ? 0.499 -7.420 -12.025 1.00 97.62 90 ILE A O 1
ATOM 670 N N . LEU A 1 91 ? 0.754 -5.760 -10.509 1.00 97.88 91 LEU A N 1
ATOM 671 C CA . LEU A 1 91 ? 2.037 -6.193 -9.971 1.00 97.88 91 LEU A CA 1
ATOM 672 C C . LEU A 1 91 ? 2.178 -5.767 -8.505 1.00 97.88 91 LEU A C 1
ATOM 674 O O . LEU A 1 91 ? 1.900 -4.619 -8.157 1.00 97.88 91 LEU A O 1
ATOM 678 N N . ARG A 1 92 ? 2.661 -6.685 -7.669 1.00 97.19 92 ARG A N 1
ATOM 679 C CA . ARG A 1 92 ? 3.144 -6.413 -6.310 1.00 97.19 92 ARG A CA 1
ATOM 680 C C . ARG A 1 92 ? 4.665 -6.415 -6.370 1.00 97.19 92 ARG A C 1
ATOM 682 O O . ARG A 1 92 ? 5.299 -7.466 -6.311 1.00 97.19 92 ARG A O 1
ATOM 689 N N . PHE A 1 93 ? 5.259 -5.259 -6.647 1.00 96.81 93 PHE A N 1
ATOM 690 C CA . PHE A 1 93 ? 6.671 -5.178 -7.000 1.00 96.81 93 PHE A CA 1
ATOM 691 C C . PHE A 1 93 ? 7.547 -5.704 -5.852 1.00 96.81 93 PHE A C 1
ATOM 693 O O . PHE A 1 93 ? 7.574 -5.136 -4.761 1.00 96.81 93 PHE A O 1
ATOM 700 N N . CYS A 1 94 ? 8.254 -6.801 -6.145 1.00 90.12 94 CYS A N 1
ATOM 701 C CA . CYS A 1 94 ? 9.108 -7.595 -5.253 1.00 90.12 94 CYS A CA 1
ATOM 702 C C . CYS A 1 94 ? 8.396 -8.450 -4.184 1.00 90.12 94 CYS A C 1
ATOM 704 O O . CYS A 1 94 ? 9.059 -8.946 -3.271 1.00 90.12 94 CYS A O 1
ATOM 706 N N . ARG A 1 95 ? 7.086 -8.701 -4.317 1.00 92.69 95 ARG A N 1
ATOM 707 C CA . ARG A 1 95 ? 6.343 -9.613 -3.435 1.00 92.69 95 ARG A CA 1
ATOM 708 C C . ARG A 1 95 ? 5.508 -10.614 -4.228 1.00 92.69 95 ARG A C 1
ATOM 710 O O . ARG A 1 95 ? 4.632 -10.216 -4.982 1.00 92.69 95 ARG A O 1
ATOM 717 N N . ASN A 1 96 ? 5.727 -11.910 -3.993 1.00 89.88 96 ASN A N 1
ATOM 718 C CA . ASN A 1 96 ? 5.009 -13.005 -4.663 1.00 89.88 96 ASN A CA 1
ATOM 719 C C . ASN A 1 96 ? 5.037 -12.903 -6.201 1.00 89.88 96 ASN A C 1
ATOM 721 O O . ASN A 1 96 ? 4.035 -13.185 -6.852 1.00 89.88 96 ASN A O 1
ATOM 725 N N . ILE A 1 97 ? 6.175 -12.482 -6.760 1.00 92.38 97 ILE A N 1
ATOM 726 C CA . ILE A 1 97 ? 6.391 -12.375 -8.206 1.00 92.38 97 ILE A CA 1
ATOM 727 C C . ILE A 1 97 ? 7.682 -13.075 -8.617 1.00 92.38 97 ILE A C 1
ATOM 729 O O . ILE A 1 97 ? 8.652 -13.122 -7.855 1.00 92.38 97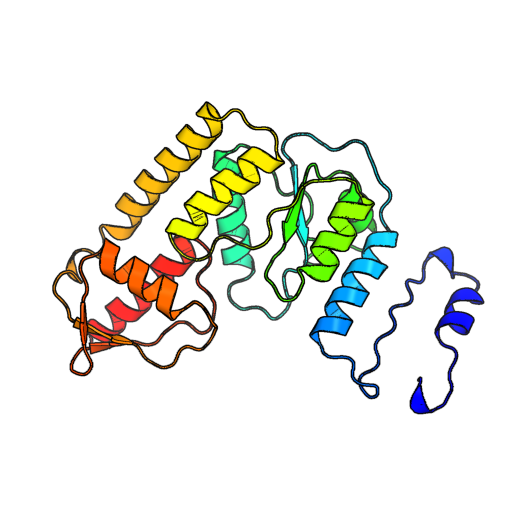 ILE A O 1
ATOM 733 N N . GLU A 1 98 ? 7.714 -13.564 -9.848 1.00 93.12 98 GLU A N 1
ATOM 734 C CA . GLU A 1 98 ? 8.942 -13.999 -10.503 1.00 93.12 98 GLU A CA 1
ATOM 735 C C . GLU A 1 98 ? 9.723 -12.803 -11.070 1.00 93.12 98 GLU A C 1
ATOM 737 O O . GLU A 1 98 ? 9.164 -11.752 -11.388 1.00 93.12 98 GLU A O 1
ATOM 742 N N . ALA A 1 99 ? 11.035 -12.965 -11.268 1.00 90.69 99 ALA A N 1
ATOM 743 C CA . ALA A 1 99 ? 11.880 -11.904 -11.826 1.00 90.69 99 ALA A CA 1
ATOM 744 C C . ALA A 1 99 ? 11.404 -11.433 -13.214 1.00 90.69 99 ALA A C 1
ATOM 746 O O . ALA A 1 99 ? 11.460 -10.243 -13.516 1.00 90.69 99 ALA A O 1
ATOM 747 N N . ALA A 1 100 ? 10.883 -12.346 -14.042 1.00 92.19 100 ALA A N 1
ATOM 748 C CA . ALA A 1 100 ? 10.345 -12.013 -15.361 1.00 92.19 100 ALA A CA 1
ATOM 749 C C . ALA A 1 100 ? 9.103 -11.106 -15.288 1.00 92.19 100 ALA A C 1
ATOM 751 O O . ALA A 1 100 ? 8.864 -10.306 -16.194 1.00 92.19 100 ALA A O 1
ATOM 752 N N . GLU A 1 101 ? 8.329 -11.181 -14.203 1.00 95.81 101 GLU A N 1
ATOM 753 C CA . GLU A 1 101 ? 7.136 -10.354 -14.016 1.00 95.81 101 GLU A CA 1
ATOM 754 C C . GLU A 1 101 ? 7.473 -8.899 -13.684 1.00 95.81 101 GLU A C 1
ATOM 756 O O . GLU A 1 101 ? 6.631 -8.025 -13.889 1.00 95.81 101 GLU A O 1
ATOM 761 N N . ILE A 1 102 ? 8.706 -8.602 -13.251 1.00 96.12 102 ILE A N 1
ATOM 762 C CA . ILE A 1 102 ? 9.155 -7.226 -12.997 1.00 96.12 102 ILE A CA 1
ATOM 763 C C . ILE A 1 102 ? 8.982 -6.362 -14.249 1.00 96.12 102 ILE A C 1
ATOM 765 O O . ILE A 1 102 ? 8.587 -5.206 -14.132 1.00 96.12 102 ILE A O 1
ATOM 769 N N . ALA A 1 103 ? 9.148 -6.926 -15.449 1.00 94.69 103 ALA A N 1
ATOM 770 C CA . ALA A 1 103 ? 8.945 -6.219 -16.714 1.00 94.69 103 ALA A CA 1
ATOM 771 C C . ALA A 1 103 ? 7.524 -5.634 -16.894 1.00 94.69 103 ALA A C 1
ATOM 773 O O . ALA A 1 103 ? 7.317 -4.785 -17.768 1.00 94.69 103 ALA A O 1
ATOM 774 N N . ARG A 1 104 ? 6.543 -6.071 -16.091 1.00 96.56 104 ARG A N 1
ATOM 775 C CA . ARG A 1 104 ? 5.172 -5.532 -16.060 1.00 96.56 104 ARG A CA 1
ATOM 776 C C . ARG A 1 104 ? 5.059 -4.231 -15.265 1.00 96.56 104 ARG A C 1
ATOM 778 O O . ARG A 1 104 ? 4.037 -3.561 -15.348 1.00 96.56 104 ARG A O 1
ATOM 785 N N . LEU A 1 105 ? 6.102 -3.832 -14.533 1.00 97.56 105 LEU A N 1
ATOM 786 C CA . LEU A 1 105 ? 6.134 -2.570 -13.791 1.00 97.56 105 LEU A CA 1
ATOM 787 C C . LEU A 1 105 ? 5.883 -1.368 -14.717 1.00 97.56 105 LEU A C 1
ATOM 789 O O . LEU A 1 105 ? 5.147 -0.459 -14.349 1.00 97.56 105 LEU A O 1
ATOM 793 N N . GLY A 1 106 ? 6.418 -1.407 -15.943 1.00 97.12 106 GLY A N 1
ATOM 794 C CA . GLY A 1 106 ? 6.219 -0.357 -16.947 1.00 97.12 106 GLY A CA 1
ATOM 795 C C . GLY A 1 106 ? 4.812 -0.282 -17.549 1.00 97.12 106 GLY A C 1
ATOM 796 O O . GLY A 1 106 ? 4.517 0.687 -18.240 1.00 97.12 106 GLY A O 1
ATOM 797 N N . GLU A 1 107 ? 3.952 -1.275 -17.299 1.00 97.62 107 GLU A N 1
ATOM 798 C CA . GLU A 1 107 ? 2.567 -1.331 -17.799 1.00 97.62 107 GLU A CA 1
ATOM 799 C C . GLU A 1 107 ? 1.574 -0.658 -16.841 1.00 97.62 107 GLU A C 1
ATOM 801 O O . GLU A 1 107 ? 0.420 -0.444 -17.209 1.00 97.62 107 GLU A O 1
ATOM 806 N N . ALA A 1 108 ? 1.989 -0.328 -15.613 1.00 98.25 108 ALA A N 1
ATOM 807 C CA . ALA A 1 108 ? 1.113 0.284 -14.622 1.00 98.25 108 ALA A CA 1
ATOM 808 C C . ALA A 1 108 ? 0.787 1.740 -14.990 1.00 98.25 108 ALA A C 1
ATOM 810 O O . ALA A 1 108 ? 1.672 2.512 -15.367 1.00 98.25 108 ALA A O 1
ATOM 811 N N . ALA A 1 109 ? -0.479 2.141 -14.841 1.00 98.25 109 ALA A N 1
ATOM 812 C CA . ALA A 1 109 ? -0.872 3.534 -15.062 1.00 98.25 109 ALA A CA 1
ATOM 813 C C . ALA A 1 109 ? -0.396 4.468 -13.942 1.00 98.25 109 ALA A C 1
ATOM 815 O O . ALA A 1 109 ? -0.113 5.637 -14.201 1.00 98.25 109 ALA A O 1
ATOM 816 N N . PHE A 1 110 ? -0.292 3.958 -12.715 1.00 98.69 110 PHE A N 1
ATOM 817 C CA . PHE A 1 110 ? 0.251 4.677 -11.566 1.00 98.69 110 PHE A CA 1
ATOM 818 C C . PHE A 1 110 ? 0.810 3.705 -10.521 1.00 98.69 110 PHE A C 1
ATOM 820 O O . PHE A 1 110 ? 0.594 2.490 -10.597 1.00 98.69 110 PHE A O 1
ATOM 827 N N . PHE A 1 111 ? 1.526 4.244 -9.538 1.00 98.69 111 PHE A N 1
ATOM 828 C CA . PHE A 1 111 ? 2.129 3.458 -8.462 1.00 98.69 111 PHE A CA 1
ATOM 829 C C . PHE A 1 111 ? 1.470 3.730 -7.114 1.00 98.69 111 PHE A C 1
ATOM 831 O O . PHE A 1 111 ? 0.994 4.830 -6.848 1.00 98.69 111 PHE A O 1
ATOM 838 N N . ILE A 1 112 ? 1.465 2.730 -6.241 1.00 98.62 112 ILE A N 1
ATOM 839 C CA . ILE A 1 112 ? 1.043 2.884 -4.848 1.00 98.62 112 ILE A CA 1
ATOM 840 C C . ILE A 1 112 ? 2.211 2.456 -3.975 1.00 98.62 112 ILE A C 1
ATOM 842 O O . ILE A 1 112 ? 2.649 1.306 -4.017 1.00 98.62 112 ILE A O 1
ATOM 846 N N . ILE A 1 113 ? 2.725 3.398 -3.204 1.00 97.94 113 ILE A N 1
ATOM 847 C CA . ILE A 1 113 ? 3.838 3.193 -2.289 1.00 97.94 113 ILE A CA 1
ATOM 848 C C . ILE A 1 113 ? 3.279 2.606 -0.989 1.00 97.94 113 ILE A C 1
ATOM 850 O O . ILE A 1 113 ? 2.213 3.008 -0.523 1.00 97.94 113 ILE A O 1
ATOM 854 N N . ARG A 1 114 ? 3.967 1.613 -0.415 1.00 95.25 114 ARG A N 1
ATOM 855 C CA . ARG A 1 114 ? 3.508 0.941 0.809 1.00 95.25 114 ARG A CA 1
ATOM 856 C C . ARG A 1 114 ? 3.450 1.888 2.010 1.00 95.25 114 ARG A C 1
ATOM 858 O O . ARG A 1 114 ? 2.417 1.936 2.682 1.00 95.25 114 ARG A O 1
ATOM 865 N N . ASP A 1 115 ? 4.557 2.565 2.306 1.00 92.81 115 ASP A N 1
ATOM 866 C CA . ASP A 1 115 ? 4.722 3.493 3.429 1.00 92.81 115 ASP A CA 1
ATOM 867 C C . ASP A 1 115 ? 5.965 4.388 3.246 1.00 92.81 115 ASP A C 1
ATOM 869 O O . ASP A 1 115 ? 6.765 4.180 2.330 1.00 92.81 115 ASP A O 1
ATOM 873 N N . GLU A 1 116 ? 6.138 5.356 4.154 1.00 91.50 116 GLU A N 1
ATOM 874 C CA . GLU A 1 116 ? 7.236 6.340 4.179 1.00 91.50 116 GLU A CA 1
ATOM 875 C C . GLU A 1 116 ? 8.637 5.718 4.065 1.00 91.50 116 GLU A C 1
ATOM 877 O O . GLU A 1 116 ? 9.575 6.341 3.569 1.00 91.50 116 GLU A O 1
ATOM 882 N N . ARG A 1 117 ? 8.808 4.458 4.487 1.00 90.44 117 ARG A N 1
ATOM 883 C CA . ARG A 1 117 ? 10.119 3.809 4.485 1.00 90.44 117 ARG A CA 1
ATOM 884 C C . ARG A 1 117 ? 10.648 3.604 3.069 1.00 90.44 117 ARG A C 1
ATOM 886 O O . ARG A 1 117 ? 11.858 3.671 2.859 1.00 90.44 117 ARG A O 1
ATOM 893 N N . VAL A 1 118 ? 9.757 3.342 2.118 1.00 93.44 118 VAL A N 1
ATOM 894 C CA . VAL A 1 118 ? 10.078 3.055 0.709 1.00 93.44 118 VAL A CA 1
ATOM 895 C C . VAL A 1 118 ? 9.674 4.198 -0.225 1.00 93.44 118 VAL A C 1
ATOM 897 O O . VAL A 1 118 ? 9.671 4.030 -1.446 1.00 93.44 118 VAL A O 1
ATOM 900 N N . GLU A 1 119 ? 9.320 5.357 0.332 1.00 94.62 119 GLU A N 1
ATOM 901 C CA . GLU A 1 119 ? 8.833 6.501 -0.437 1.00 94.62 119 GLU A CA 1
ATOM 902 C C . GLU A 1 119 ? 9.883 7.023 -1.420 1.00 94.62 119 GLU A C 1
ATOM 904 O O . GLU A 1 119 ? 9.566 7.249 -2.585 1.00 94.62 119 GLU A O 1
ATOM 909 N N . GLU A 1 120 ? 11.147 7.119 -1.003 1.00 95.62 120 GLU A N 1
ATOM 910 C CA . GLU A 1 120 ? 12.242 7.573 -1.867 1.00 95.62 120 GLU A CA 1
ATOM 911 C C . GLU A 1 120 ? 12.375 6.705 -3.131 1.00 95.62 120 GLU A C 1
ATOM 913 O O . GLU A 1 120 ? 12.417 7.221 -4.256 1.00 95.62 120 GLU A O 1
ATOM 918 N N . ALA A 1 121 ? 12.386 5.378 -2.973 1.00 96.44 121 ALA A N 1
ATOM 919 C CA . ALA A 1 121 ? 12.417 4.455 -4.101 1.00 96.44 121 ALA A CA 1
ATOM 920 C C . ALA A 1 121 ? 11.141 4.538 -4.937 1.00 96.44 121 ALA A C 1
ATOM 922 O O . ALA A 1 121 ? 11.222 4.553 -6.164 1.00 96.44 121 ALA A O 1
ATOM 923 N N . GLY A 1 122 ? 9.975 4.620 -4.294 1.00 97.56 122 GLY A N 1
ATOM 924 C CA . GLY A 1 122 ? 8.692 4.754 -4.975 1.00 97.56 122 GLY A CA 1
ATOM 925 C C . GLY A 1 122 ? 8.627 5.991 -5.870 1.00 97.56 122 GLY A C 1
ATOM 926 O O . GLY A 1 122 ? 8.275 5.872 -7.041 1.00 97.56 122 GLY A O 1
ATOM 927 N N . ILE A 1 123 ? 9.053 7.152 -5.364 1.00 97.88 123 ILE A N 1
ATOM 928 C CA . ILE A 1 123 ? 9.139 8.410 -6.120 1.00 97.88 123 ILE A CA 1
ATOM 929 C C . ILE A 1 123 ? 10.153 8.287 -7.257 1.00 97.88 123 ILE A C 1
ATOM 931 O O . ILE A 1 123 ? 9.873 8.684 -8.388 1.00 97.88 123 ILE A O 1
ATOM 935 N N . THR A 1 124 ? 11.323 7.706 -6.987 1.00 98.25 124 THR A N 1
ATOM 936 C CA . THR A 1 124 ? 12.363 7.494 -8.006 1.00 98.25 124 THR A CA 1
ATOM 937 C C . THR A 1 124 ? 11.847 6.631 -9.159 1.00 98.25 124 THR A C 1
ATOM 939 O O . THR A 1 124 ? 12.038 6.968 -10.329 1.00 98.25 124 THR A O 1
ATOM 942 N N . ILE A 1 125 ? 11.140 5.544 -8.840 1.00 98.31 125 ILE A N 1
ATOM 943 C CA . ILE A 1 125 ? 10.503 4.657 -9.817 1.00 98.31 125 ILE A CA 1
ATOM 944 C C . ILE A 1 125 ? 9.403 5.414 -10.572 1.00 98.31 125 ILE A C 1
ATOM 946 O O . ILE A 1 125 ? 9.411 5.428 -11.801 1.00 98.31 125 ILE A O 1
ATOM 950 N N . ALA A 1 126 ? 8.504 6.104 -9.868 1.00 98.06 126 ALA A N 1
ATOM 951 C CA . ALA A 1 126 ? 7.421 6.875 -10.474 1.00 98.06 126 ALA A CA 1
ATOM 952 C C . ALA A 1 126 ? 7.934 7.911 -11.485 1.00 98.06 126 ALA A C 1
ATOM 954 O O . ALA A 1 126 ? 7.448 7.967 -12.618 1.00 98.06 126 ALA A O 1
ATOM 955 N N . ASN A 1 127 ? 8.985 8.649 -11.119 1.00 98.12 127 ASN A N 1
ATOM 956 C CA . ASN A 1 127 ? 9.650 9.617 -11.987 1.00 98.12 127 ASN A CA 1
ATOM 957 C C . ASN A 1 127 ? 10.282 8.954 -13.215 1.00 98.12 127 ASN A C 1
ATOM 959 O O . ASN A 1 127 ? 10.128 9.461 -14.325 1.00 98.12 127 ASN A O 1
ATOM 963 N N . ARG A 1 128 ? 10.947 7.802 -13.048 1.00 97.75 128 ARG A N 1
ATOM 964 C CA . ARG A 1 128 ? 11.552 7.056 -14.164 1.00 97.75 128 ARG A CA 1
ATOM 965 C C . ARG A 1 128 ? 10.517 6.618 -15.202 1.00 97.75 128 ARG A C 1
ATOM 967 O O . ARG A 1 128 ? 10.803 6.658 -16.395 1.00 97.75 128 ARG A O 1
ATOM 974 N N . PHE A 1 129 ? 9.332 6.205 -14.760 1.00 97.81 129 PHE A N 1
ATOM 975 C CA . PHE A 1 129 ? 8.241 5.793 -15.649 1.00 97.81 129 PHE A CA 1
ATOM 976 C C . PHE A 1 129 ? 7.322 6.952 -16.073 1.00 97.81 129 PHE A C 1
ATOM 978 O O . PHE A 1 129 ? 6.430 6.743 -16.895 1.00 97.81 129 PHE A O 1
ATOM 985 N N . GLY A 1 130 ? 7.516 8.160 -15.531 1.00 97.50 130 GLY A N 1
ATOM 986 C CA . GLY A 1 130 ? 6.680 9.329 -15.810 1.00 97.50 130 GLY A CA 1
ATOM 987 C C . GLY A 1 130 ? 5.220 9.146 -15.381 1.00 97.50 130 GLY A C 1
ATOM 988 O O . GLY A 1 130 ? 4.314 9.555 -16.109 1.00 97.50 130 GLY A O 1
ATOM 989 N N . ARG A 1 131 ? 4.975 8.486 -14.240 1.00 97.31 131 ARG A N 1
ATOM 990 C CA . ARG A 1 131 ? 3.624 8.159 -13.748 1.00 97.31 131 ARG A CA 1
ATOM 991 C C . ARG A 1 131 ? 3.332 8.809 -12.396 1.00 97.31 131 ARG A C 1
ATOM 993 O O . ARG A 1 131 ? 4.253 8.989 -11.602 1.00 97.31 131 ARG A O 1
ATOM 1000 N N . PRO A 1 132 ? 2.059 9.128 -12.103 1.00 98.19 132 PRO A N 1
ATOM 1001 C CA . PRO A 1 132 ? 1.667 9.562 -10.770 1.00 98.19 132 PRO A CA 1
ATOM 1002 C C . PRO A 1 132 ? 1.814 8.423 -9.752 1.00 98.19 132 PRO A C 1
ATOM 1004 O O . PRO A 1 132 ? 1.929 7.245 -10.110 1.00 98.19 132 PRO A O 1
ATOM 1007 N N . TYR A 1 133 ? 1.785 8.781 -8.471 1.00 98.38 133 TYR A N 1
ATOM 1008 C CA . TYR A 1 133 ? 1.828 7.825 -7.374 1.00 98.38 133 TYR A CA 1
ATOM 1009 C C . TYR A 1 133 ? 0.924 8.245 -6.211 1.00 98.38 133 TYR A C 1
ATOM 1011 O O . TYR A 1 133 ? 0.588 9.419 -6.062 1.00 98.38 133 TYR A O 1
ATOM 1019 N N . VAL A 1 134 ? 0.554 7.263 -5.393 1.00 98.38 134 VAL A N 1
ATOM 1020 C CA . VAL A 1 134 ? -0.064 7.425 -4.071 1.00 98.38 134 VAL A CA 1
ATOM 1021 C C . VAL A 1 134 ? 1.001 7.099 -3.025 1.00 98.38 134 VAL A C 1
ATOM 1023 O O . VAL A 1 134 ? 1.689 6.086 -3.160 1.00 98.38 134 VAL A O 1
ATOM 1026 N N . SER A 1 135 ? 1.186 7.964 -2.027 1.00 94.50 135 SER A N 1
ATOM 1027 C CA . SER A 1 135 ? 2.368 7.949 -1.144 1.00 94.50 135 SER A CA 1
ATOM 1028 C C . SER A 1 135 ? 2.350 6.864 -0.064 1.00 94.50 135 SER A C 1
ATOM 1030 O O . SER A 1 135 ? 3.409 6.488 0.435 1.00 94.50 135 SER A O 1
ATOM 1032 N N . ALA A 1 136 ? 1.179 6.334 0.289 1.00 95.44 136 ALA A N 1
ATOM 1033 C CA . ALA A 1 136 ? 1.053 5.294 1.302 1.00 95.44 136 ALA A CA 1
ATOM 1034 C C . ALA A 1 136 ? -0.226 4.463 1.128 1.00 95.44 136 ALA A C 1
ATOM 1036 O O . ALA A 1 136 ? -1.182 4.862 0.459 1.00 95.44 136 ALA A O 1
ATOM 1037 N N . PHE A 1 137 ? -0.272 3.311 1.798 1.00 96.38 137 PHE A N 1
ATOM 1038 C CA . PHE A 1 137 ? -1.521 2.571 1.984 1.00 96.38 137 PHE A CA 1
ATOM 1039 C C . PHE A 1 137 ? -2.509 3.343 2.881 1.00 96.38 137 PHE A C 1
ATOM 1041 O O . PHE A 1 137 ? -2.092 4.081 3.780 1.00 96.38 137 PHE A O 1
ATOM 1048 N N . PRO A 1 138 ? -3.826 3.129 2.695 1.00 97.12 138 PRO A N 1
ATOM 1049 C CA . PRO A 1 138 ? -4.860 3.799 3.475 1.00 97.12 138 PRO A CA 1
ATOM 1050 C C . PRO A 1 138 ? -4.756 3.400 4.944 1.00 97.12 138 PRO A C 1
ATOM 1052 O O . PRO A 1 138 ? -4.939 2.235 5.277 1.00 97.12 138 PRO A O 1
ATOM 1055 N N . THR A 1 139 ? -4.491 4.356 5.828 1.00 95.38 139 THR A N 1
ATOM 1056 C CA . THR A 1 139 ? -4.399 4.115 7.274 1.00 95.38 139 THR A CA 1
ATOM 1057 C C . THR A 1 139 ? -5.647 4.643 7.975 1.00 95.38 139 THR A C 1
ATOM 1059 O O . THR A 1 139 ? -5.961 5.825 7.864 1.00 95.38 139 THR A O 1
ATOM 1062 N N . GLY A 1 140 ? -6.357 3.781 8.703 1.00 96.88 140 GLY A N 1
ATOM 1063 C CA . GLY A 1 140 ? -7.617 4.157 9.351 1.00 96.88 140 GLY A CA 1
ATOM 1064 C C . GLY A 1 140 ? -8.785 4.386 8.381 1.00 96.88 140 GLY A C 1
ATOM 1065 O O . GLY A 1 140 ? -8.748 4.007 7.206 1.00 96.88 140 GLY A O 1
ATOM 1066 N N . LEU A 1 141 ? -9.855 4.993 8.892 1.00 97.94 141 LEU A N 1
ATOM 1067 C CA . LEU A 1 141 ? -11.118 5.180 8.170 1.00 97.94 141 LEU A CA 1
ATOM 1068 C C . LEU A 1 141 ? -11.030 6.352 7.188 1.00 97.94 141 LEU A C 1
ATOM 1070 O O . LEU A 1 141 ? -11.338 6.192 6.006 1.00 97.94 141 LEU A O 1
ATOM 1074 N N . SER A 1 142 ? -10.551 7.509 7.645 1.00 97.75 142 SER A N 1
ATOM 1075 C CA . SER A 1 142 ? -10.283 8.682 6.803 1.00 97.75 142 SER A CA 1
ATOM 1076 C C . SER A 1 142 ? -9.197 8.405 5.771 1.00 97.75 142 SER A C 1
ATOM 1078 O O . SER A 1 142 ? -9.323 8.851 4.632 1.00 97.75 142 SER A O 1
ATOM 1080 N N . GLY A 1 143 ? -8.193 7.590 6.111 1.00 98.06 143 GLY A N 1
ATOM 1081 C CA . GLY A 1 143 ? -7.179 7.152 5.156 1.00 98.06 143 GLY A CA 1
ATOM 1082 C C . GLY A 1 143 ? -7.764 6.397 3.963 1.00 98.06 143 GLY A C 1
ATOM 1083 O O . GLY A 1 143 ? -7.269 6.573 2.855 1.00 98.06 143 GLY A O 1
ATOM 1084 N N . CYS A 1 144 ? -8.851 5.629 4.136 1.00 98.56 144 CYS A N 1
ATOM 1085 C CA . CYS A 1 144 ? -9.565 5.020 3.003 1.00 98.56 144 CYS A CA 1
ATOM 1086 C C . CYS A 1 144 ? -10.101 6.081 2.039 1.00 98.56 144 CYS A C 1
ATOM 1088 O O . CYS A 1 144 ? -10.009 5.926 0.823 1.00 98.56 144 CYS A O 1
ATOM 1090 N N . ILE A 1 145 ? -10.672 7.156 2.588 1.00 98.50 145 ILE A N 1
ATOM 1091 C CA . ILE A 1 145 ? -11.299 8.222 1.809 1.00 98.50 145 ILE A CA 1
ATOM 1092 C C . ILE A 1 145 ? -10.237 9.004 1.036 1.00 98.50 145 ILE A C 1
ATOM 1094 O O . ILE A 1 145 ? -10.360 9.153 -0.181 1.00 98.50 145 ILE A O 1
ATOM 1098 N N . SER A 1 146 ? -9.164 9.425 1.711 1.00 98.38 146 SER A N 1
ATOM 1099 C CA . SER A 1 146 ? -8.030 10.100 1.068 1.00 98.38 146 SER A CA 1
ATOM 1100 C C . SER A 1 146 ? -7.400 9.223 -0.013 1.00 98.38 146 SER A C 1
ATOM 1102 O O . SER A 1 146 ? -7.186 9.680 -1.133 1.00 98.38 146 SER A O 1
ATOM 1104 N N . PHE A 1 147 ? -7.207 7.931 0.266 1.00 98.69 147 PHE A N 1
ATOM 1105 C CA . PHE A 1 147 ? -6.654 6.982 -0.696 1.00 98.69 147 PHE A CA 1
ATOM 1106 C C . PHE A 1 147 ? -7.517 6.839 -1.956 1.00 98.69 147 PHE A C 1
ATOM 1108 O O . PHE A 1 147 ? -6.987 6.870 -3.064 1.00 98.69 147 PHE A O 1
ATOM 1115 N N . LEU A 1 148 ? -8.845 6.730 -1.824 1.00 98.81 148 LEU A N 1
ATOM 1116 C CA . LEU A 1 148 ? -9.752 6.680 -2.979 1.00 98.81 148 LEU A CA 1
ATOM 1117 C C . LEU A 1 148 ? -9.673 7.959 -3.822 1.00 98.81 148 LEU A C 1
ATOM 1119 O O . LEU A 1 148 ? -9.697 7.899 -5.052 1.00 98.81 148 LEU A O 1
ATOM 1123 N N . GLN A 1 149 ? -9.559 9.116 -3.172 1.00 98.69 149 GLN A N 1
ATOM 1124 C CA . GLN A 1 149 ? -9.416 10.395 -3.860 1.00 98.69 149 GLN A CA 1
ATOM 1125 C C . GLN A 1 149 ? -8.080 10.493 -4.603 1.00 98.69 149 GLN A C 1
ATOM 1127 O O . GLN A 1 149 ? -8.057 10.884 -5.770 1.00 98.69 149 GLN A O 1
ATOM 1132 N N . GLU A 1 150 ? -6.975 10.129 -3.954 1.00 98.56 150 GLU A N 1
ATOM 1133 C CA . GLU A 1 150 ? -5.631 10.163 -4.534 1.00 98.56 150 GLU A CA 1
ATOM 1134 C C . GLU A 1 150 ? -5.478 9.153 -5.674 1.00 98.56 150 GLU A C 1
ATOM 1136 O O . GLU A 1 150 ? -5.073 9.533 -6.773 1.00 98.56 150 GLU A O 1
ATOM 1141 N N . ALA A 1 151 ? -5.888 7.899 -5.468 1.00 98.62 151 ALA A N 1
ATOM 1142 C CA . ALA A 1 151 ? -5.853 6.860 -6.496 1.00 98.62 151 ALA A CA 1
ATOM 1143 C C . ALA A 1 151 ? -6.772 7.198 -7.679 1.00 98.62 151 ALA A C 1
ATOM 1145 O O . ALA A 1 151 ? -6.394 7.025 -8.839 1.00 98.62 151 ALA A O 1
ATOM 1146 N N . GLY A 1 152 ? -7.968 7.730 -7.405 1.00 98.44 152 GLY A N 1
ATOM 1147 C CA . GLY A 1 152 ? -8.896 8.184 -8.435 1.00 98.44 152 GLY A CA 1
ATOM 1148 C C . GLY A 1 152 ? -8.303 9.296 -9.300 1.00 98.44 152 GLY A C 1
ATOM 1149 O O . GLY A 1 152 ? -8.347 9.203 -10.529 1.00 98.44 152 GLY A O 1
ATOM 1150 N N . LYS A 1 153 ? -7.681 10.304 -8.673 1.00 98.38 153 LYS A N 1
ATOM 1151 C CA . LYS A 1 153 ? -6.979 11.396 -9.367 1.00 98.38 153 LYS A CA 1
ATOM 1152 C C . LYS A 1 153 ? -5.782 10.885 -10.169 1.00 98.38 153 LYS A C 1
ATOM 1154 O O . LYS A 1 153 ? -5.660 11.230 -11.341 1.00 98.38 153 LYS A O 1
ATOM 1159 N N . ALA A 1 154 ? -4.943 10.033 -9.578 1.00 97.81 154 ALA A N 1
ATOM 1160 C CA . ALA A 1 154 ? -3.782 9.438 -10.243 1.00 97.81 154 ALA A CA 1
ATOM 1161 C C . ALA A 1 154 ? -4.179 8.612 -11.480 1.00 97.81 154 ALA A C 1
ATOM 1163 O O . ALA A 1 154 ? -3.473 8.610 -12.484 1.00 97.81 154 ALA A O 1
ATOM 1164 N N . CYS A 1 155 ? -5.341 7.955 -11.435 1.00 96.88 155 CYS A N 1
ATOM 1165 C CA . CYS A 1 155 ? -5.887 7.180 -12.544 1.00 96.88 155 CYS A CA 1
ATOM 1166 C C . CYS A 1 155 ? -6.707 8.021 -13.553 1.00 96.88 155 CYS A C 1
ATOM 1168 O O . CYS A 1 155 ? -7.194 7.480 -14.549 1.00 96.88 155 CYS A O 1
ATOM 1170 N N . GLY A 1 156 ? -6.900 9.324 -13.315 1.00 96.69 156 GLY A N 1
ATOM 1171 C CA . GLY A 1 156 ? -7.696 10.198 -14.186 1.00 96.69 156 GLY A CA 1
ATOM 1172 C C . GLY A 1 156 ? -9.200 9.895 -14.174 1.00 96.69 156 GLY A C 1
ATOM 1173 O O . GLY A 1 156 ? -9.884 10.096 -15.177 1.00 96.69 156 GLY A O 1
ATOM 1174 N N . ILE A 1 157 ? -9.728 9.375 -13.064 1.00 97.94 157 ILE A N 1
ATOM 1175 C CA . ILE A 1 157 ? -11.162 9.106 -12.907 1.00 97.94 157 ILE A CA 1
ATOM 1176 C C . ILE A 1 157 ? -11.909 10.436 -12.705 1.00 97.94 157 ILE A C 1
ATOM 1178 O O . ILE A 1 157 ? -11.456 11.263 -11.912 1.00 97.94 157 ILE A O 1
ATOM 1182 N N . PRO A 1 158 ? -13.056 10.660 -13.381 1.00 98.06 158 PRO A N 1
ATOM 1183 C CA . PRO A 1 158 ? -13.866 11.857 -13.171 1.00 98.06 158 PRO A CA 1
ATOM 1184 C C . PRO A 1 158 ? -14.300 12.018 -11.713 1.00 98.06 158 PRO A C 1
ATOM 1186 O O . PRO A 1 158 ? -14.598 11.032 -11.038 1.00 98.06 158 PRO A O 1
ATOM 1189 N N . GLU A 1 159 ? -14.413 13.263 -11.255 1.00 98.19 159 GLU A N 1
ATOM 1190 C CA . GLU A 1 159 ? -14.753 13.599 -9.867 1.00 98.19 159 GLU A CA 1
ATOM 1191 C C . GLU A 1 159 ? -16.047 12.927 -9.385 1.00 98.19 159 GLU A C 1
ATOM 1193 O O . GLU A 1 159 ? -16.086 12.406 -8.276 1.00 98.19 159 GLU A O 1
ATOM 1198 N N . GLU A 1 160 ? -17.067 12.822 -10.243 1.00 98.44 160 GLU A N 1
ATOM 1199 C CA . GLU A 1 160 ? -18.313 12.103 -9.938 1.00 98.44 160 GLU A CA 1
ATOM 1200 C C . GLU A 1 160 ? -18.077 10.613 -9.625 1.00 98.44 160 GLU A C 1
ATOM 1202 O O . GLU A 1 160 ? -18.665 10.058 -8.695 1.00 98.44 160 GLU A O 1
ATOM 1207 N N . GLY A 1 161 ? -17.178 9.958 -10.366 1.00 98.44 161 GLY A N 1
ATOM 1208 C CA . GLY A 1 161 ? -16.808 8.563 -10.127 1.00 98.44 161 GLY A CA 1
ATOM 1209 C C . GLY A 1 161 ? -16.063 8.381 -8.804 1.00 98.44 161 GLY A C 1
ATOM 1210 O O . GLY A 1 161 ? -16.333 7.427 -8.073 1.00 98.44 161 GLY A O 1
ATOM 1211 N N . ILE A 1 162 ? -15.178 9.325 -8.470 1.00 98.75 162 ILE A N 1
ATOM 1212 C CA . ILE A 1 162 ? -14.467 9.351 -7.185 1.00 98.75 162 ILE A CA 1
ATOM 1213 C C . ILE A 1 162 ? -15.458 9.577 -6.038 1.00 98.75 162 ILE A C 1
ATOM 1215 O O . ILE A 1 162 ? -15.449 8.822 -5.068 1.00 98.75 162 ILE A O 1
ATOM 1219 N N . ALA A 1 163 ? -16.354 10.559 -6.165 1.00 98.75 163 ALA A N 1
ATOM 1220 C CA . ALA A 1 163 ? -17.368 10.872 -5.162 1.00 98.75 163 ALA A CA 1
ATOM 1221 C C . ALA A 1 163 ? -18.289 9.675 -4.890 1.00 98.75 163 ALA A C 1
ATOM 1223 O O . ALA A 1 163 ? -18.576 9.362 -3.737 1.00 98.75 163 ALA A O 1
ATOM 1224 N N . LYS A 1 164 ? -18.688 8.940 -5.936 1.00 98.75 164 LYS A N 1
ATOM 1225 C CA . LYS A 1 164 ? -19.468 7.704 -5.793 1.00 98.75 164 LYS A CA 1
ATOM 1226 C C . LYS A 1 164 ? -18.705 6.614 -5.033 1.00 98.75 164 LYS A C 1
ATOM 1228 O O . LYS A 1 164 ? -19.300 5.930 -4.202 1.00 98.75 164 LYS A O 1
ATOM 1233 N N . ALA A 1 165 ? -17.413 6.434 -5.315 1.00 98.75 165 ALA A N 1
ATOM 1234 C CA . ALA A 1 165 ? -16.582 5.453 -4.616 1.00 98.75 165 ALA A CA 1
ATOM 1235 C C . ALA A 1 165 ? -16.389 5.818 -3.136 1.00 98.75 165 ALA A C 1
ATOM 1237 O O . ALA A 1 165 ? -16.505 4.941 -2.282 1.00 98.75 165 ALA A O 1
ATOM 1238 N N . VAL A 1 166 ? -16.158 7.103 -2.843 1.00 98.81 166 VAL A N 1
ATOM 1239 C CA . VAL A 1 166 ? -16.063 7.648 -1.480 1.00 98.81 166 VAL A CA 1
ATOM 1240 C C . VAL A 1 166 ? -17.365 7.433 -0.717 1.00 98.81 166 VAL A C 1
ATOM 1242 O O . VAL A 1 166 ? -17.337 6.824 0.346 1.00 98.81 166 VAL A O 1
ATOM 1245 N N . PHE A 1 167 ? -18.507 7.827 -1.288 1.00 98.69 167 PHE A N 1
ATOM 1246 C CA . PHE A 1 167 ? -19.814 7.624 -0.660 1.00 98.69 167 PHE A CA 1
ATOM 1247 C C . PHE A 1 167 ? -20.056 6.143 -0.337 1.00 98.69 167 PHE A C 1
ATOM 1249 O O . PHE A 1 167 ? -20.413 5.790 0.782 1.00 98.69 167 PHE A O 1
ATOM 1256 N N . ALA A 1 168 ? -19.791 5.247 -1.292 1.00 98.62 168 ALA A N 1
ATOM 1257 C CA . ALA A 1 168 ? -19.945 3.810 -1.075 1.00 98.62 168 ALA A CA 1
ATOM 1258 C C . ALA A 1 168 ? -19.002 3.253 0.009 1.00 98.62 168 ALA A C 1
ATOM 1260 O O . ALA A 1 168 ? -19.313 2.230 0.625 1.00 98.62 168 ALA A O 1
ATOM 1261 N N . GLU A 1 169 ? -17.849 3.885 0.229 1.00 98.75 169 GLU A N 1
ATOM 1262 C CA . GLU A 1 169 ? -16.933 3.522 1.305 1.00 98.75 169 GLU A CA 1
ATOM 1263 C C . GLU A 1 169 ? -17.399 4.039 2.666 1.00 98.75 169 GLU A C 1
ATOM 1265 O O . GLU A 1 169 ? -17.349 3.289 3.635 1.00 98.75 169 GLU A O 1
ATOM 1270 N N . GLU A 1 170 ? -17.922 5.259 2.749 1.00 98.38 170 GLU A N 1
ATOM 1271 C CA . GLU A 1 170 ? -18.501 5.802 3.984 1.00 98.38 170 GLU A CA 1
ATOM 1272 C C . GLU A 1 170 ? -19.712 4.986 4.459 1.00 98.38 170 GLU A C 1
ATOM 1274 O O . GLU A 1 170 ? -19.831 4.677 5.649 1.00 98.38 170 GLU A O 1
ATOM 1279 N N . GLU A 1 171 ? -20.584 4.584 3.527 1.00 98.44 171 GLU A N 1
ATOM 1280 C CA . GLU A 1 171 ? -21.704 3.677 3.799 1.00 98.44 171 GLU A CA 1
ATOM 1281 C C . GLU A 1 171 ? -21.201 2.341 4.363 1.00 98.44 171 GLU A C 1
ATOM 1283 O O . GLU A 1 171 ? -21.644 1.904 5.428 1.00 98.44 171 GLU A O 1
ATOM 1288 N N . TYR A 1 172 ? -20.211 1.735 3.698 1.00 98.38 172 TYR A N 1
ATOM 1289 C CA . TYR A 1 172 ? -19.600 0.482 4.139 1.00 98.38 172 TYR A CA 1
ATOM 1290 C C . TYR A 1 172 ? -18.979 0.605 5.533 1.00 98.38 172 TYR A C 1
ATOM 1292 O O . TYR A 1 172 ? -19.238 -0.231 6.396 1.00 98.38 172 TYR A O 1
ATOM 1300 N N . GLN A 1 173 ? -18.202 1.657 5.795 1.00 98.00 173 GLN A N 1
ATOM 1301 C CA . GLN A 1 173 ? -17.600 1.887 7.109 1.00 98.00 173 GLN A CA 1
ATOM 1302 C C . GLN A 1 173 ? -18.667 1.990 8.202 1.00 98.00 173 GLN A C 1
ATOM 1304 O O . GLN A 1 173 ? -18.525 1.371 9.256 1.00 98.00 173 GLN A O 1
ATOM 1309 N N . ARG A 1 174 ? -19.766 2.713 7.952 1.00 96.88 174 ARG A N 1
ATOM 1310 C CA . ARG A 1 174 ? -20.865 2.828 8.918 1.00 96.88 174 ARG A CA 1
ATOM 1311 C C . ARG A 1 174 ? -21.521 1.478 9.206 1.00 96.88 174 ARG A C 1
ATOM 1313 O O . ARG A 1 174 ? -21.758 1.160 10.370 1.00 96.88 174 ARG A O 1
ATOM 1320 N N . GLU A 1 175 ? -21.787 0.681 8.174 1.00 97.56 175 GLU A N 1
ATOM 1321 C CA . GLU A 1 175 ? -22.343 -0.668 8.330 1.00 97.56 175 GLU A CA 1
ATOM 1322 C C . GLU A 1 175 ? -21.410 -1.584 9.130 1.00 97.56 175 GLU A C 1
ATOM 1324 O O . GLU A 1 175 ? -21.859 -2.289 10.033 1.00 97.56 175 GLU A O 1
ATOM 1329 N N . GLN A 1 176 ? -20.107 -1.546 8.844 1.00 97.00 176 GLN A N 1
ATOM 1330 C CA . GLN A 1 176 ? -19.124 -2.388 9.524 1.00 97.00 176 GLN A CA 1
ATOM 1331 C C . GLN A 1 176 ? -18.864 -1.976 10.977 1.00 97.00 176 GLN A C 1
ATOM 1333 O O . GLN A 1 176 ? -18.492 -2.821 11.792 1.00 97.00 176 GLN A O 1
ATOM 1338 N N . LEU A 1 177 ? -19.057 -0.701 11.321 1.00 96.31 177 LEU A N 1
ATOM 1339 C CA . LEU A 1 177 ? -18.896 -0.203 12.689 1.00 96.31 177 LEU A CA 1
ATOM 1340 C C . LEU A 1 177 ? -20.141 -0.420 13.562 1.00 96.31 177 LEU A C 1
ATOM 1342 O O . LEU A 1 177 ? -20.020 -0.459 14.786 1.00 96.31 177 LEU A O 1
ATOM 1346 N N . ALA A 1 178 ? -21.323 -0.610 12.968 1.00 95.38 178 ALA A N 1
ATOM 1347 C CA . ALA A 1 178 ? -22.571 -0.818 13.707 1.00 95.38 178 ALA A CA 1
ATOM 1348 C C . ALA A 1 178 ? -22.516 -1.954 14.763 1.00 95.38 178 ALA A C 1
ATOM 1350 O O . ALA A 1 178 ? -23.042 -1.755 15.860 1.00 95.38 178 ALA A O 1
ATOM 1351 N N . PRO A 1 179 ? -21.842 -3.103 14.529 1.00 94.56 179 PRO A N 1
ATOM 1352 C CA . PRO A 1 179 ? -21.671 -4.169 15.523 1.00 94.56 179 PRO A CA 1
ATOM 1353 C C . PRO A 1 179 ? -20.756 -3.840 16.712 1.00 94.56 179 PRO A C 1
ATOM 1355 O O . PRO A 1 179 ? -20.472 -4.755 17.487 1.00 94.56 179 PRO A O 1
ATOM 1358 N N . PHE A 1 180 ? -20.239 -2.609 16.796 1.00 94.31 180 PHE A N 1
ATOM 1359 C CA . PHE A 1 180 ? -19.450 -2.090 17.916 1.00 94.31 180 PHE A CA 1
ATOM 1360 C C . PHE A 1 180 ? -20.171 -0.968 18.676 1.00 94.31 180 PHE A C 1
ATOM 1362 O O . PHE A 1 180 ? -19.599 -0.386 19.599 1.00 94.31 180 PHE A O 1
ATOM 1369 N N . ALA A 1 181 ? -21.425 -0.660 18.322 1.00 89.00 181 ALA A N 1
ATOM 1370 C CA . ALA A 1 181 ? -22.226 0.361 18.995 1.00 89.00 181 ALA A CA 1
ATOM 1371 C C . ALA A 1 181 ? -22.414 0.080 20.500 1.00 89.00 181 ALA A C 1
ATOM 1373 O O . ALA A 1 181 ? -22.597 1.002 21.288 1.00 89.00 181 ALA A O 1
ATOM 1374 N N . GLU A 1 182 ? -22.305 -1.176 20.940 1.00 88.50 182 GLU A N 1
ATOM 1375 C CA . GLU A 1 182 ? -22.321 -1.570 22.353 1.00 88.50 182 GLU A CA 1
ATOM 1376 C C . GLU A 1 182 ? -21.091 -1.103 23.149 1.00 88.50 182 GLU A C 1
ATOM 1378 O O . GLU A 1 182 ? -21.044 -1.248 24.378 1.00 88.50 182 GLU A O 1
ATOM 1383 N N . LEU A 1 183 ? -20.057 -0.608 22.467 1.00 88.19 183 LEU A N 1
ATOM 1384 C CA . LEU A 1 183 ? -18.902 0.029 23.091 1.00 88.19 183 LEU A CA 1
ATOM 1385 C C . LEU A 1 183 ? -19.133 1.525 23.346 1.00 88.19 183 LEU A C 1
ATOM 1387 O O . LEU A 1 183 ? -18.370 2.109 24.115 1.00 88.19 183 LEU A O 1
ATOM 1391 N N . ALA A 1 184 ? -20.178 2.132 22.779 1.00 92.12 184 ALA A N 1
ATOM 1392 C CA . ALA A 1 184 ? -20.483 3.542 22.992 1.00 92.12 184 ALA A CA 1
ATOM 1393 C C . ALA A 1 184 ? -20.649 3.870 24.488 1.00 92.12 184 ALA A C 1
ATOM 1395 O O . ALA A 1 184 ? -21.206 3.087 25.263 1.00 92.12 184 ALA A O 1
ATOM 1396 N N . GLY A 1 185 ? -20.138 5.030 24.900 1.00 91.19 185 GLY A N 1
ATOM 1397 C CA . GLY A 1 185 ? -20.145 5.505 26.285 1.00 91.19 185 GLY A CA 1
ATOM 1398 C C . GLY A 1 185 ? -19.133 4.815 27.205 1.00 91.19 185 GLY A C 1
ATOM 1399 O O . GLY A 1 185 ? -19.061 5.155 28.385 1.00 91.19 185 GLY A O 1
ATOM 1400 N N . THR A 1 186 ? -18.348 3.855 26.706 1.00 92.44 186 THR A N 1
ATOM 1401 C CA . THR A 1 186 ? -17.221 3.309 27.473 1.00 92.44 186 THR A CA 1
ATOM 1402 C C . THR A 1 186 ? -16.019 4.242 27.420 1.00 92.44 186 THR A C 1
ATOM 1404 O O . THR A 1 186 ? -15.836 4.983 26.454 1.00 92.44 186 THR A O 1
ATOM 1407 N N . SER A 1 187 ? -15.180 4.173 28.456 1.00 93.75 187 SER A N 1
ATOM 1408 C CA . SER A 1 187 ? -13.884 4.839 28.463 1.00 93.75 187 SER A CA 1
ATOM 1409 C C . SER A 1 187 ? -12.759 3.815 28.411 1.00 93.75 187 SER A C 1
ATOM 1411 O O . SER A 1 187 ? -12.793 2.828 29.151 1.00 93.75 187 SER A O 1
ATOM 1413 N N . VAL A 1 188 ? -11.758 4.055 27.567 1.00 94.38 188 VAL A N 1
ATOM 1414 C CA . VAL A 1 188 ? -10.584 3.187 27.406 1.00 94.38 188 VAL A CA 1
ATOM 1415 C C . VAL A 1 188 ? -9.294 3.928 27.740 1.00 94.38 188 VAL A C 1
ATOM 1417 O O . VAL A 1 188 ? -9.194 5.136 27.523 1.00 94.38 188 VAL A O 1
ATOM 1420 N N . ALA A 1 189 ? -8.305 3.190 28.234 1.00 94.62 189 ALA A N 1
ATOM 1421 C CA . ALA A 1 189 ? -6.933 3.658 28.382 1.00 94.62 189 ALA A CA 1
ATOM 1422 C C . ALA A 1 189 ? -6.090 3.047 27.254 1.00 94.62 189 ALA A C 1
ATOM 1424 O O . ALA A 1 189 ? -5.906 1.825 27.205 1.00 94.62 189 ALA A O 1
ATOM 1425 N N . LEU A 1 190 ? -5.610 3.881 26.326 1.00 94.38 190 LEU A N 1
ATOM 1426 C CA . LEU A 1 190 ? -4.761 3.427 25.226 1.00 94.38 190 LEU A CA 1
ATOM 1427 C C . LEU A 1 190 ? -3.376 3.044 25.758 1.00 94.38 190 LEU A C 1
ATOM 1429 O O . LEU A 1 190 ? -2.721 3.822 26.449 1.00 94.38 190 LEU A O 1
ATOM 1433 N N . GLY A 1 191 ? -2.928 1.834 25.428 1.00 88.62 191 GLY A N 1
ATOM 1434 C CA . GLY A 1 191 ? -1.579 1.382 25.753 1.00 88.62 191 GLY A CA 1
ATOM 1435 C C . GLY A 1 191 ? -0.475 2.081 24.947 1.00 88.62 191 GLY A C 1
ATOM 1436 O O . GLY A 1 191 ? -0.693 3.063 24.233 1.00 88.62 191 GLY A O 1
ATOM 1437 N N . PHE A 1 192 ? 0.730 1.513 25.047 1.00 90.75 192 PHE A N 1
ATOM 1438 C CA . PHE A 1 192 ? 1.894 1.909 24.252 1.00 90.75 192 PHE A CA 1
ATOM 1439 C C . PHE A 1 192 ? 1.569 1.927 22.752 1.00 90.75 192 PHE A C 1
ATOM 1441 O O . PHE A 1 192 ? 0.888 1.025 22.262 1.00 90.75 192 PHE A O 1
ATOM 1448 N N . GLU A 1 193 ? 2.077 2.935 22.043 1.00 92.12 193 GLU A N 1
ATOM 1449 C CA . GLU A 1 193 ? 1.971 3.047 20.591 1.00 92.12 193 GLU A CA 1
ATOM 1450 C C . GLU A 1 193 ? 3.104 2.249 19.923 1.00 92.12 193 GLU A C 1
ATOM 1452 O O . GLU A 1 193 ? 4.259 2.669 19.988 1.00 92.12 193 GLU A O 1
ATOM 1457 N N . PRO A 1 194 ? 2.817 1.091 19.295 1.00 87.88 194 PRO A N 1
ATOM 1458 C CA . PRO A 1 194 ? 3.863 0.251 18.718 1.00 87.88 194 PRO A CA 1
ATOM 1459 C C . PRO A 1 194 ? 4.403 0.801 17.396 1.00 87.88 194 PRO A C 1
ATOM 1461 O O . PRO A 1 194 ? 5.570 0.587 17.080 1.00 87.88 194 PRO A O 1
ATOM 1464 N N . PHE A 1 195 ? 3.559 1.507 16.641 1.00 86.62 195 PHE A N 1
ATOM 1465 C CA . PHE A 1 195 ? 3.895 2.155 15.379 1.00 86.62 195 PHE A CA 1
ATOM 1466 C C . PHE A 1 195 ? 3.260 3.537 15.349 1.00 86.62 195 PHE A C 1
ATOM 1468 O O . PHE A 1 195 ? 2.094 3.677 15.730 1.00 86.62 195 PHE A O 1
ATOM 1475 N N . ALA A 1 196 ? 4.008 4.528 14.863 1.00 88.81 196 ALA A N 1
ATOM 1476 C CA . ALA A 1 196 ? 3.511 5.887 14.704 1.00 88.81 196 ALA A CA 1
ATOM 1477 C C . ALA A 1 196 ? 2.193 5.895 13.910 1.00 88.81 196 ALA A C 1
ATOM 1479 O O . ALA A 1 196 ? 2.083 5.260 12.861 1.00 88.81 196 ALA A O 1
ATOM 1480 N N . GLY A 1 197 ? 1.186 6.589 14.439 1.00 90.56 197 GLY A N 1
ATOM 1481 C CA . GLY A 1 197 ? -0.131 6.719 13.817 1.00 90.56 197 GLY A CA 1
ATOM 1482 C C . GLY A 1 197 ? -1.181 5.743 14.351 1.00 90.56 197 GLY A C 1
ATOM 1483 O O . GLY A 1 197 ? -2.372 5.975 14.139 1.00 90.56 197 GLY A O 1
ATOM 1484 N N . CYS A 1 198 ? -0.804 4.706 15.109 1.00 92.75 198 CYS A N 1
ATOM 1485 C CA . CYS A 1 198 ? -1.786 3.805 15.722 1.00 92.75 198 CYS A CA 1
ATOM 1486 C C . CYS A 1 198 ? -2.696 4.537 16.717 1.00 92.75 198 CYS A C 1
ATOM 1488 O O . CYS A 1 198 ? -3.886 4.231 16.778 1.00 92.75 198 CYS A O 1
ATOM 1490 N N . HIS A 1 199 ? -2.182 5.514 17.476 1.00 95.50 199 HIS A N 1
ATOM 1491 C CA . HIS A 1 199 ? -3.024 6.338 18.351 1.00 95.50 199 HIS A CA 1
ATOM 1492 C C . HIS A 1 199 ? -4.014 7.185 17.557 1.00 95.50 199 HIS A C 1
ATOM 1494 O O . HIS A 1 199 ? -5.165 7.303 17.969 1.00 95.50 199 HIS A O 1
ATOM 1500 N N . ALA A 1 200 ? -3.596 7.759 16.427 1.00 95.94 200 ALA A N 1
ATOM 1501 C CA . ALA A 1 200 ? -4.481 8.564 15.587 1.00 95.94 200 ALA A CA 1
ATOM 1502 C C . ALA A 1 200 ? -5.643 7.718 15.044 1.00 95.94 200 ALA A C 1
ATOM 1504 O O . ALA A 1 200 ? -6.802 8.097 15.198 1.00 95.94 200 ALA A O 1
ATOM 1505 N N . VAL A 1 201 ? -5.341 6.526 14.519 1.00 96.19 201 VAL A N 1
ATOM 1506 C CA . VAL A 1 201 ? -6.357 5.573 14.044 1.00 96.19 201 VAL A CA 1
ATOM 1507 C C . VAL A 1 201 ? -7.271 5.101 15.175 1.00 96.19 201 VAL A C 1
ATOM 1509 O O . VAL A 1 201 ? -8.485 4.998 15.001 1.00 96.19 201 VAL A O 1
ATOM 1512 N N . ALA A 1 202 ? -6.707 4.821 16.352 1.00 96.00 202 ALA A N 1
ATOM 1513 C CA . ALA A 1 202 ? -7.476 4.428 17.526 1.00 96.00 202 ALA A CA 1
ATOM 1514 C C . ALA A 1 202 ? -8.470 5.517 17.944 1.00 96.00 202 ALA A C 1
ATOM 1516 O O . ALA A 1 202 ? -9.650 5.224 18.124 1.00 96.00 202 ALA A O 1
ATOM 1517 N N . ARG A 1 203 ? -8.016 6.771 18.038 1.00 96.38 203 ARG A N 1
ATOM 1518 C CA . ARG A 1 203 ? -8.860 7.917 18.404 1.00 96.38 203 ARG A CA 1
ATOM 1519 C C . ARG A 1 203 ? -9.942 8.192 17.370 1.00 96.38 203 ARG A C 1
ATOM 1521 O O . ARG A 1 203 ? -11.083 8.424 17.752 1.00 96.38 203 ARG A O 1
ATOM 1528 N N . GLU A 1 204 ? -9.616 8.089 16.085 1.00 97.19 204 GLU A N 1
ATOM 1529 C CA . GLU A 1 204 ? -10.607 8.186 15.012 1.00 97.19 204 GLU A CA 1
ATOM 1530 C C . GLU A 1 204 ? -11.702 7.119 15.169 1.00 97.19 204 GLU A C 1
ATOM 1532 O O . GLU A 1 204 ? -12.893 7.430 15.143 1.00 97.19 204 GLU A O 1
ATOM 1537 N N . ALA A 1 205 ? -11.318 5.855 15.364 1.00 95.81 205 ALA A N 1
ATOM 1538 C CA . ALA A 1 205 ? -12.279 4.775 15.550 1.00 95.81 205 ALA A CA 1
ATOM 1539 C C . ALA A 1 205 ? -13.144 4.995 16.802 1.00 95.81 205 ALA A C 1
ATOM 1541 O O . ALA A 1 205 ? -14.355 4.785 16.750 1.00 95.81 205 ALA A O 1
ATOM 1542 N N . MET A 1 206 ? -12.536 5.452 17.903 1.00 95.44 206 MET A N 1
ATOM 1543 C CA . MET A 1 206 ? -13.224 5.789 19.153 1.00 95.44 206 MET A CA 1
ATOM 1544 C C . MET A 1 206 ? -14.265 6.889 18.955 1.00 95.44 206 MET A C 1
ATOM 1546 O O . MET A 1 206 ? -15.400 6.722 19.395 1.00 95.44 206 MET A O 1
ATOM 1550 N N . GLU A 1 207 ? -13.913 7.971 18.259 1.00 95.62 207 GLU A N 1
ATOM 1551 C CA . GLU A 1 207 ? -14.835 9.065 17.946 1.00 95.62 207 GLU A CA 1
ATOM 1552 C C . GLU A 1 207 ? -16.043 8.557 17.148 1.00 95.62 207 GLU A C 1
ATOM 1554 O O . GLU A 1 207 ? -17.189 8.853 17.490 1.00 95.62 207 GLU A O 1
ATOM 1559 N N . ARG A 1 208 ? -15.808 7.709 16.138 1.00 94.88 208 ARG A N 1
ATOM 1560 C CA . ARG A 1 208 ? -16.863 7.170 15.264 1.00 94.88 208 ARG A CA 1
ATOM 1561 C C . ARG A 1 208 ? -17.879 6.278 15.974 1.00 94.88 208 ARG A C 1
ATOM 1563 O O . ARG A 1 208 ? -19.014 6.190 15.509 1.00 94.88 208 ARG A O 1
ATOM 1570 N N . ILE A 1 209 ? -17.493 5.616 17.063 1.00 94.31 209 ILE A N 1
ATOM 1571 C CA . ILE A 1 209 ? -18.373 4.709 17.822 1.00 94.31 209 ILE A CA 1
ATOM 1572 C C . ILE A 1 209 ? -18.693 5.217 19.237 1.00 94.31 209 ILE A C 1
ATOM 1574 O O . ILE A 1 209 ? -19.338 4.511 20.010 1.00 94.31 209 ILE A O 1
ATOM 1578 N N . GLY A 1 210 ? -18.276 6.439 19.581 1.00 94.44 210 GLY A N 1
ATOM 1579 C CA . GLY A 1 210 ? -18.609 7.102 20.842 1.00 94.44 210 GLY A CA 1
ATOM 1580 C C . GLY A 1 210 ? -17.885 6.557 22.078 1.00 94.44 210 GLY A C 1
ATOM 1581 O O . GLY A 1 210 ? -18.496 6.473 23.142 1.00 94.44 210 GLY A O 1
ATOM 1582 N N . ILE A 1 211 ? -16.614 6.169 21.959 1.00 94.62 211 ILE A N 1
ATOM 1583 C CA . ILE A 1 211 ? -15.742 5.794 23.089 1.00 94.62 211 ILE A CA 1
ATOM 1584 C C . ILE A 1 211 ? -14.911 7.012 23.519 1.00 94.62 211 ILE A C 1
ATOM 1586 O O . ILE A 1 211 ? -14.415 7.751 22.673 1.00 94.62 211 ILE A O 1
ATOM 1590 N N . SER A 1 212 ? -14.705 7.199 24.826 1.00 94.56 212 SER A N 1
ATOM 1591 C CA . SER A 1 212 ? -13.809 8.232 25.371 1.00 94.56 212 SER A CA 1
ATOM 1592 C C . SER A 1 212 ? -12.447 7.677 25.801 1.00 94.56 212 SER A C 1
ATOM 1594 O O . SER A 1 212 ? -12.316 6.517 26.191 1.00 94.56 212 SER A O 1
ATOM 1596 N N . GLU A 1 213 ? -11.414 8.517 25.783 1.00 94.94 213 GLU A N 1
ATOM 1597 C CA . GLU A 1 213 ? -10.100 8.195 26.354 1.00 94.94 213 GLU A CA 1
ATOM 1598 C C . GLU A 1 213 ? -10.052 8.635 27.829 1.00 94.94 213 GLU A C 1
ATOM 1600 O O . GLU A 1 213 ? -10.401 9.771 28.145 1.00 94.94 213 GLU A O 1
ATOM 1605 N N . SER A 1 214 ? -9.642 7.748 28.743 1.00 94.06 214 SER A N 1
ATOM 1606 C CA . SER A 1 214 ? -9.400 8.074 30.160 1.00 94.06 214 SER A CA 1
ATOM 1607 C C . SER A 1 214 ? -8.321 7.170 30.745 1.00 94.06 214 SER A C 1
ATOM 1609 O O . SER A 1 214 ? -8.284 5.981 30.435 1.00 94.06 214 SER A O 1
ATOM 1611 N N . ALA A 1 215 ? -7.487 7.711 31.638 1.00 91.25 215 ALA A N 1
ATOM 1612 C CA . ALA A 1 215 ? -6.472 6.941 32.361 1.00 91.25 215 ALA A CA 1
ATOM 1613 C C . ALA A 1 215 ? -7.081 5.845 33.257 1.00 91.25 215 ALA A C 1
ATOM 1615 O O . ALA A 1 215 ? -6.476 4.789 33.417 1.00 91.25 215 ALA A O 1
ATOM 1616 N N . ASP A 1 216 ? -8.296 6.070 33.768 1.00 91.62 216 ASP A N 1
ATOM 1617 C CA . ASP A 1 216 ? -9.056 5.104 34.578 1.00 91.62 216 ASP A CA 1
ATOM 1618 C C . ASP A 1 216 ? -9.960 4.191 33.721 1.00 91.62 216 ASP A C 1
ATOM 1620 O O . ASP A 1 216 ? -10.801 3.454 34.239 1.00 91.62 216 ASP A O 1
ATOM 1624 N N . GLY A 1 217 ? -9.843 4.276 32.391 1.00 91.00 217 GLY A N 1
ATOM 1625 C CA . GLY A 1 217 ? -10.618 3.475 31.451 1.00 91.00 217 GLY A CA 1
ATOM 1626 C C . GLY A 1 217 ? -10.179 2.010 31.386 1.00 91.00 217 GLY A C 1
ATOM 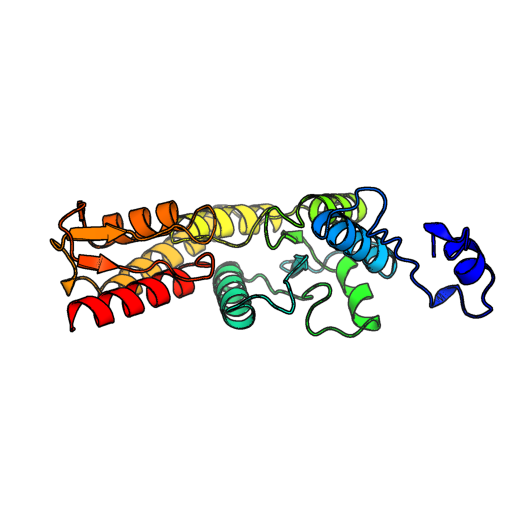1627 O O . GLY A 1 217 ? -9.160 1.602 31.941 1.00 91.00 217 GLY A O 1
ATOM 1628 N N . ILE A 1 218 ? -10.936 1.204 30.638 1.00 90.88 218 ILE A N 1
ATOM 1629 C CA . ILE A 1 218 ? -10.577 -0.191 30.358 1.00 90.88 218 ILE A CA 1
ATOM 1630 C C . ILE A 1 218 ? -9.252 -0.197 29.575 1.00 90.88 218 ILE A C 1
ATOM 1632 O O . ILE A 1 218 ? -9.190 0.418 28.505 1.00 90.88 218 ILE A O 1
ATOM 1636 N N . PRO A 1 219 ? -8.195 -0.873 30.056 1.00 92.62 219 PRO A N 1
ATOM 1637 C CA . PRO A 1 219 ? -6.923 -0.906 29.352 1.00 92.62 219 PRO A CA 1
ATOM 1638 C C . PRO A 1 219 ? -7.064 -1.698 28.053 1.00 92.62 219 PRO A C 1
ATOM 1640 O O . PRO A 1 219 ? -7.410 -2.881 28.061 1.00 92.62 219 PRO A O 1
ATOM 1643 N N . VAL A 1 220 ? -6.759 -1.052 26.929 1.00 92.06 220 VAL A N 1
ATOM 1644 C CA . VAL A 1 220 ? -6.791 -1.681 25.607 1.00 92.06 220 VAL A CA 1
ATOM 1645 C C . VAL A 1 220 ? -5.415 -1.647 24.959 1.00 92.06 220 VAL A C 1
ATOM 1647 O O . VAL A 1 220 ? -4.654 -0.685 25.070 1.00 92.06 220 VAL A O 1
ATOM 1650 N N . LYS A 1 221 ? -5.078 -2.736 24.267 1.00 90.56 221 LYS A N 1
ATOM 1651 C CA . LYS A 1 221 ? -3.820 -2.847 23.528 1.00 90.56 221 LYS A CA 1
ATOM 1652 C C . LYS A 1 221 ? -4.016 -2.356 22.103 1.00 90.56 221 LYS A C 1
ATOM 1654 O O . LYS A 1 221 ? -4.997 -2.720 21.450 1.00 90.56 221 LYS A O 1
ATOM 1659 N N . LEU A 1 222 ? -3.057 -1.576 21.619 1.00 91.75 222 LEU A N 1
ATOM 1660 C CA . LEU A 1 222 ? -2.949 -1.286 20.198 1.00 91.75 222 LEU A CA 1
ATOM 1661 C C . LEU A 1 222 ? -2.363 -2.493 19.453 1.00 91.75 222 LEU A C 1
ATOM 1663 O O . LEU A 1 222 ? -1.545 -3.228 20.020 1.00 91.75 222 LEU A O 1
ATOM 1667 N N . PRO A 1 223 ? -2.791 -2.728 18.203 1.00 88.62 223 PRO A N 1
ATOM 1668 C CA . PRO A 1 223 ? -2.251 -3.803 17.388 1.00 88.62 223 PRO A CA 1
ATOM 1669 C C . PRO A 1 223 ? -0.772 -3.569 17.074 1.00 88.62 223 PRO A C 1
ATOM 1671 O O . PRO A 1 223 ? -0.349 -2.441 16.852 1.00 88.62 223 PRO A O 1
ATOM 1674 N N . PHE A 1 224 ? 0.009 -4.648 16.977 1.00 87.81 224 PHE A N 1
ATOM 1675 C CA . PHE A 1 224 ? 1.391 -4.590 16.488 1.00 87.81 224 PHE A CA 1
ATOM 1676 C C . PHE A 1 224 ? 1.429 -4.591 14.945 1.00 87.81 224 PHE A C 1
ATOM 1678 O O . PHE A 1 224 ? 2.109 -5.402 14.320 1.00 87.81 224 PHE A O 1
ATOM 1685 N N . TYR A 1 225 ? 0.649 -3.688 14.352 1.00 85.69 225 TYR A N 1
ATOM 1686 C CA . TYR A 1 225 ? 0.612 -3.316 12.938 1.00 85.69 225 TYR A CA 1
ATOM 1687 C C . TYR A 1 225 ? -0.137 -1.977 12.823 1.00 85.69 225 TYR A C 1
ATOM 1689 O O . TYR A 1 225 ? -0.990 -1.680 13.660 1.00 85.69 225 TYR A O 1
ATOM 1697 N N . LEU A 1 226 ? 0.140 -1.182 11.786 1.00 90.19 226 LEU A N 1
ATOM 1698 C CA . LEU A 1 226 ? -0.651 0.015 11.492 1.00 90.19 226 LEU A CA 1
ATOM 1699 C C . LEU A 1 226 ? -1.950 -0.407 10.778 1.00 90.19 226 LEU A C 1
ATOM 1701 O O . LEU A 1 226 ? -1.854 -1.072 9.744 1.00 90.19 226 LEU A O 1
ATOM 1705 N N . PRO A 1 227 ? -3.154 -0.095 11.297 1.00 93.69 227 PRO A N 1
ATOM 1706 C CA . PRO A 1 227 ? -4.390 -0.595 10.699 1.00 93.69 227 PRO A CA 1
ATOM 1707 C C . PRO A 1 227 ? -4.625 -0.039 9.287 1.00 93.69 227 PRO A C 1
ATOM 1709 O O . PRO A 1 227 ? -4.921 1.147 9.121 1.00 93.69 227 PRO A O 1
ATOM 1712 N N . VAL A 1 228 ? -4.519 -0.913 8.280 1.00 95.44 228 VAL A N 1
ATOM 1713 C CA . VAL A 1 228 ? -4.811 -0.572 6.885 1.00 95.44 228 VAL A CA 1
ATOM 1714 C C . VAL A 1 228 ? -6.308 -0.686 6.628 1.00 95.44 228 VAL A C 1
ATOM 1716 O O . VAL A 1 228 ? -6.931 -1.727 6.853 1.00 95.44 228 VAL A O 1
ATOM 1719 N N . GLY A 1 229 ? -6.863 0.422 6.162 1.00 96.38 229 GLY A N 1
ATOM 1720 C CA . GLY A 1 229 ? -8.258 0.616 5.833 1.00 96.38 229 GLY A CA 1
ATOM 1721 C C . GLY A 1 229 ? -9.250 0.275 6.947 1.00 96.38 229 GLY A C 1
ATOM 1722 O O . GLY A 1 229 ? -8.915 0.190 8.133 1.00 96.38 229 GLY A O 1
ATOM 1723 N N . ALA A 1 230 ? -10.504 0.060 6.556 1.00 96.50 230 ALA A N 1
ATOM 1724 C CA . ALA A 1 230 ? -11.570 -0.294 7.481 1.00 96.50 230 ALA A CA 1
ATOM 1725 C C . ALA A 1 230 ? -11.327 -1.683 8.089 1.00 96.50 230 ALA A C 1
ATOM 1727 O O . ALA A 1 230 ? -11.518 -1.870 9.288 1.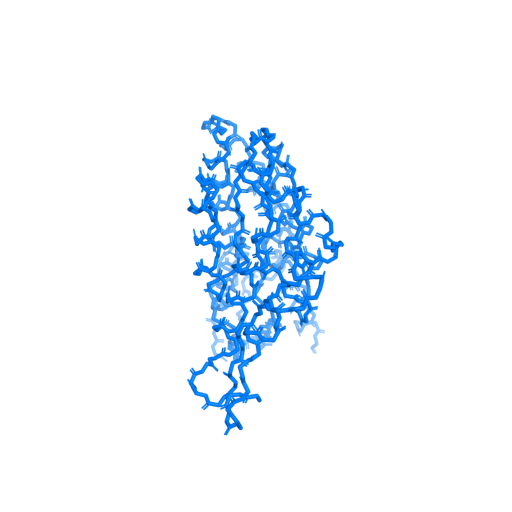00 96.50 230 ALA A O 1
ATOM 1728 N N . ALA A 1 231 ? -10.841 -2.645 7.298 1.00 95.94 231 ALA A N 1
ATOM 1729 C CA . ALA A 1 231 ? -10.563 -4.003 7.770 1.00 95.94 231 ALA A CA 1
ATOM 1730 C C . ALA A 1 231 ? -9.594 -4.030 8.970 1.00 95.94 231 ALA A C 1
ATOM 1732 O O . ALA A 1 231 ? -9.873 -4.682 9.985 1.00 95.94 231 ALA A O 1
ATOM 1733 N N . GLY A 1 232 ? -8.496 -3.268 8.901 1.00 95.81 232 GLY A N 1
ATOM 1734 C CA . GLY A 1 232 ? -7.542 -3.144 10.001 1.00 95.81 232 GLY A CA 1
ATOM 1735 C C . GLY A 1 232 ? -8.173 -2.548 11.263 1.00 95.81 232 GLY A C 1
ATOM 1736 O O . GLY A 1 232 ? -7.936 -3.049 12.369 1.00 95.81 232 GLY A O 1
ATOM 1737 N N . VAL A 1 233 ? -9.002 -1.507 11.105 1.00 96.56 233 VAL A N 1
ATOM 1738 C CA . VAL A 1 233 ? -9.716 -0.846 12.213 1.00 96.56 233 VAL A CA 1
ATOM 1739 C C . VAL A 1 233 ? -10.684 -1.810 12.895 1.00 96.56 233 VAL A C 1
ATOM 1741 O O . VAL A 1 233 ? -10.684 -1.926 14.121 1.00 96.56 233 VAL A O 1
ATOM 1744 N N . LEU A 1 234 ? -11.465 -2.567 12.124 1.00 95.62 234 LEU A N 1
ATOM 1745 C CA . LEU A 1 234 ? -12.410 -3.545 12.668 1.00 95.62 234 LEU A CA 1
ATOM 1746 C C . LEU A 1 234 ? -11.686 -4.625 13.474 1.00 95.62 234 LEU A C 1
ATOM 1748 O O . LEU A 1 234 ? -12.125 -4.981 14.567 1.00 95.62 234 LEU A O 1
ATOM 1752 N N . LYS A 1 235 ? -10.543 -5.115 12.980 1.00 94.25 235 LYS A N 1
ATOM 1753 C CA . LYS A 1 235 ? -9.719 -6.099 13.698 1.00 94.25 235 LYS A CA 1
ATOM 1754 C C . LYS A 1 235 ? -9.235 -5.559 15.046 1.00 94.25 235 LYS A C 1
ATOM 1756 O O . LYS A 1 235 ? -9.315 -6.271 16.049 1.00 94.25 235 LYS A O 1
ATOM 1761 N N . MET A 1 236 ? -8.812 -4.295 15.096 1.00 94.38 236 MET A N 1
ATOM 1762 C CA . MET A 1 236 ? -8.461 -3.617 16.347 1.00 94.38 236 MET A CA 1
ATOM 1763 C C . MET A 1 236 ? -9.658 -3.543 17.309 1.00 94.38 236 MET A C 1
ATOM 1765 O O . MET A 1 236 ? -9.540 -3.951 18.465 1.00 94.38 236 MET A O 1
ATOM 1769 N N . LEU A 1 237 ? -10.830 -3.108 16.839 1.00 94.69 237 LEU A N 1
ATOM 1770 C CA . LEU A 1 237 ? -12.036 -3.024 17.671 1.00 94.69 237 LEU A CA 1
ATOM 1771 C C . LEU A 1 237 ? -12.492 -4.398 18.189 1.00 94.69 237 LEU A C 1
ATOM 1773 O O . LEU A 1 237 ? -12.918 -4.525 19.341 1.00 94.69 237 LEU A O 1
ATOM 1777 N N . TYR A 1 238 ? -12.343 -5.462 17.393 1.00 93.75 238 TYR A N 1
ATOM 1778 C CA . TYR A 1 238 ? -12.609 -6.831 17.844 1.00 93.75 238 TYR A CA 1
ATOM 1779 C C . TYR A 1 238 ? -11.693 -7.261 18.997 1.00 93.75 238 TYR A C 1
ATOM 1781 O O . TYR A 1 238 ? -12.161 -7.942 19.917 1.00 93.75 238 TYR A O 1
ATOM 1789 N N . LEU A 1 239 ? -10.418 -6.853 18.988 1.00 89.88 239 LEU A N 1
ATOM 1790 C CA . LEU A 1 239 ? -9.500 -7.107 20.104 1.00 89.88 239 LEU A CA 1
ATOM 1791 C C . LEU A 1 239 ? -9.978 -6.401 21.375 1.00 89.88 239 LEU A C 1
ATOM 1793 O O . LEU A 1 239 ? -10.022 -7.023 22.436 1.00 89.88 239 LEU A O 1
ATOM 1797 N N . TRP A 1 240 ? -10.404 -5.144 21.267 1.00 91.25 240 TRP A N 1
ATOM 1798 C CA . TRP A 1 240 ? -10.879 -4.363 22.412 1.00 91.25 240 TRP A CA 1
ATOM 1799 C C . TRP A 1 240 ? -12.179 -4.918 22.992 1.00 91.25 240 TRP A C 1
ATOM 1801 O O . TRP A 1 240 ? -12.311 -5.069 24.208 1.00 91.25 240 TRP A O 1
ATOM 1811 N N . ARG A 1 241 ? -13.114 -5.327 22.128 1.00 89.94 241 ARG A N 1
ATOM 1812 C CA . ARG A 1 241 ? -14.361 -5.978 22.549 1.00 89.94 241 ARG A CA 1
ATOM 1813 C C . ARG A 1 241 ? -14.106 -7.255 23.352 1.00 89.94 241 ARG A C 1
ATOM 1815 O O . ARG A 1 241 ? -14.890 -7.583 24.240 1.00 89.94 241 ARG A O 1
ATOM 1822 N N . ARG A 1 242 ? -13.026 -7.985 23.053 1.00 85.69 242 ARG A N 1
ATOM 1823 C CA . ARG A 1 242 ? -12.633 -9.177 23.816 1.00 85.69 242 ARG A CA 1
ATOM 1824 C C . ARG A 1 242 ? -12.109 -8.823 25.207 1.00 85.69 242 ARG A C 1
ATOM 1826 O O . ARG A 1 242 ? -12.424 -9.551 26.140 1.00 85.69 242 ARG A O 1
ATOM 1833 N N . GLU A 1 243 ? -11.353 -7.736 25.350 1.00 80.69 243 GLU A N 1
ATOM 1834 C CA . GLU A 1 243 ? -10.851 -7.299 26.661 1.00 80.69 243 GLU A CA 1
ATOM 1835 C C . GLU A 1 243 ? -11.981 -6.766 27.557 1.00 80.69 243 GLU A C 1
ATOM 1837 O O . GLU A 1 243 ? -11.998 -7.085 28.734 1.00 80.69 243 GLU A O 1
ATOM 1842 N N . LYS A 1 244 ? -13.005 -6.087 27.010 1.00 74.94 244 LYS A N 1
ATOM 1843 C CA . LYS A 1 244 ? -14.207 -5.679 27.779 1.00 74.94 244 LYS A CA 1
ATOM 1844 C C . LYS A 1 244 ? -14.988 -6.862 28.381 1.00 74.94 244 LYS A C 1
ATOM 1846 O O . LYS A 1 244 ? -15.738 -6.684 29.334 1.00 74.94 244 LYS A O 1
ATOM 1851 N N . ARG A 1 245 ? -14.889 -8.054 27.782 1.00 71.75 245 ARG A N 1
ATOM 1852 C CA . ARG A 1 245 ? -15.592 -9.268 28.245 1.00 71.75 245 ARG A CA 1
ATOM 1853 C C . ARG A 1 245 ? -14.810 -10.063 29.297 1.00 71.75 245 ARG A C 1
ATOM 1855 O O . ARG A 1 245 ? -15.334 -11.075 29.758 1.00 71.75 245 ARG A O 1
ATOM 1862 N N . ARG A 1 246 ? -13.571 -9.675 29.596 1.00 59.47 246 ARG A N 1
ATOM 1863 C CA . ARG A 1 246 ? -12.725 -10.293 30.622 1.00 59.47 246 ARG A CA 1
ATOM 1864 C C . ARG A 1 246 ? -12.840 -9.523 31.925 1.00 59.47 246 ARG A C 1
ATOM 1866 O O . ARG A 1 246 ? -12.777 -10.205 32.968 1.00 59.47 246 ARG A O 1
#